Protein AF-M2N168-F1 (afdb_monomer_lite)

pLDDT: mean 73.73, std 17.36, range [26.83, 95.31]

Secondary structure (DSSP, 8-state):
--------SS-HHHHHHHHHHHHHHHS-TTTTTTTTTT--HHHHHHHHHHHHIIIIIS-HHHHTSHHHHHHHHHHHHHHHHHT-HHHHHHHHHHHHHHHHHTTHHHHHHHHHHHTTSS--S---HHHHHHHHHHHHHHHHHHHHT---S-TT--------SEETTEE-HHHHHHHHHHHHHHHHHHHHHHHHHHHHHHHHHHHHHT--

Foldseek 3Di:
DDDDDDDDDPLPPLLVLLVVLLVLLVDDPVPNCVPPPRDDSVVSLVVSLVCCCVPLVVDLVQLLDLSSLSSLLSSLSNCVSVVVLPVSLVSLVVSLVSLVVNVLLVLLVVQLVCVVPPDDDDRPSSNLSNLSSLLSQLQSCLVVVHARPCLPGQDRPPPPCDDPNDGDVSVVSSVVSVVSNVVSVVVVVVVVVVVVVVVVVVVVVPDD

Structure (mmCIF, N/CA/C/O backbone):
data_AF-M2N168-F1
#
_entry.id   AF-M2N168-F1
#
loop_
_atom_site.group_PDB
_atom_site.id
_atom_site.type_symbol
_atom_site.label_atom_id
_atom_site.label_alt_id
_atom_site.label_comp_id
_atom_site.label_asym_id
_atom_site.label_entity_id
_atom_site.label_seq_id
_atom_site.pdbx_PDB_ins_code
_atom_site.Cartn_x
_atom_site.Cartn_y
_atom_site.Cartn_z
_atom_site.occupancy
_atom_site.B_iso_or_equiv
_atom_site.auth_seq_id
_atom_site.auth_comp_id
_atom_site.auth_asym_id
_atom_site.auth_atom_id
_atom_site.pdbx_PDB_model_num
ATOM 1 N N . MET A 1 1 ? -5.193 15.817 -2.783 1.00 26.83 1 MET A N 1
ATOM 2 C CA . MET A 1 1 ? -6.577 16.240 -3.076 1.00 26.83 1 MET A CA 1
ATOM 3 C C . MET A 1 1 ? -7.293 15.010 -3.618 1.00 26.83 1 MET A C 1
ATOM 5 O O . MET A 1 1 ? -6.988 14.603 -4.726 1.00 26.83 1 MET A O 1
ATOM 9 N N . LEU A 1 2 ? -8.074 14.308 -2.791 1.00 35.19 2 LEU A N 1
ATOM 10 C CA . LEU A 1 2 ? -8.749 13.057 -3.174 1.00 35.19 2 LEU A CA 1
ATOM 11 C C . LEU A 1 2 ? -10.237 13.358 -3.377 1.00 35.19 2 LEU A C 1
ATOM 13 O O . LEU A 1 2 ? -10.900 13.803 -2.442 1.00 35.19 2 LEU A O 1
ATOM 17 N N . CYS A 1 3 ? -10.738 13.153 -4.597 1.00 29.47 3 CYS A N 1
ATOM 18 C CA . CYS A 1 3 ? -12.165 13.215 -4.902 1.00 29.47 3 CYS A CA 1
ATOM 19 C C . CYS A 1 3 ? -12.832 11.929 -4.404 1.00 29.47 3 CYS A C 1
ATOM 21 O O . CYS A 1 3 ? -12.637 10.870 -4.987 1.00 29.47 3 CYS A O 1
ATOM 23 N N . PHE A 1 4 ? -13.623 12.018 -3.336 1.00 41.06 4 PHE A N 1
ATOM 24 C CA . PHE A 1 4 ? -14.480 10.918 -2.895 1.00 41.06 4 PHE A CA 1
ATOM 25 C C . PHE A 1 4 ? -15.827 11.004 -3.617 1.00 41.06 4 PHE A C 1
ATOM 27 O O . PHE A 1 4 ? -16.604 11.936 -3.393 1.00 41.06 4 PHE A O 1
ATOM 34 N N . ARG A 1 5 ? -16.117 10.032 -4.490 1.00 37.84 5 ARG A N 1
ATOM 35 C CA . ARG A 1 5 ? -17.426 9.900 -5.138 1.00 37.84 5 ARG A CA 1
ATOM 36 C C . ARG A 1 5 ? -18.388 9.187 -4.184 1.00 37.84 5 ARG A C 1
ATOM 38 O O . ARG A 1 5 ? -18.082 8.148 -3.614 1.00 37.84 5 ARG A O 1
ATOM 45 N N . LYS A 1 6 ? -19.561 9.785 -3.979 1.00 36.88 6 LYS A N 1
ATOM 46 C CA . LYS A 1 6 ? -20.586 9.336 -3.027 1.00 36.88 6 LYS A CA 1
ATOM 47 C C . LYS A 1 6 ? -21.239 8.042 -3.535 1.00 36.88 6 LYS A C 1
ATOM 49 O O . LYS A 1 6 ? -21.976 8.086 -4.517 1.00 36.88 6 LYS A O 1
ATOM 54 N N . HIS A 1 7 ? -21.012 6.912 -2.864 1.00 36.34 7 HIS A N 1
ATOM 55 C CA . HIS A 1 7 ? -21.823 5.704 -3.047 1.00 36.34 7 HIS A CA 1
ATOM 56 C C . HIS A 1 7 ? -22.599 5.367 -1.770 1.00 36.34 7 HIS A C 1
ATOM 58 O O . HIS A 1 7 ? -22.085 5.430 -0.653 1.00 36.34 7 HIS A O 1
ATOM 64 N N . SER A 1 8 ? -23.895 5.117 -1.950 1.00 49.56 8 SER A N 1
ATOM 65 C CA . SER A 1 8 ? -24.882 4.932 -0.890 1.00 49.56 8 SER A CA 1
ATOM 66 C C . SER A 1 8 ? -24.977 3.461 -0.504 1.00 49.56 8 SER A C 1
ATOM 68 O O . SER A 1 8 ? -25.450 2.655 -1.301 1.00 49.56 8 SER A O 1
ATOM 70 N N . ARG A 1 9 ? -24.545 3.145 0.722 1.00 40.78 9 ARG A N 1
ATOM 71 C CA . ARG A 1 9 ? -25.224 2.322 1.746 1.00 40.78 9 ARG A CA 1
ATOM 72 C C . ARG A 1 9 ? -24.256 2.185 2.938 1.00 40.78 9 ARG A C 1
ATOM 74 O O . ARG A 1 9 ? -23.161 1.668 2.787 1.00 40.78 9 ARG A O 1
ATOM 81 N N . SER A 1 10 ? -24.632 2.793 4.069 1.00 45.41 10 SER A N 1
ATOM 82 C CA . SER A 1 10 ? -24.031 2.762 5.429 1.00 45.41 10 SER A CA 1
ATOM 83 C C . SER A 1 10 ? -22.531 3.045 5.679 1.00 45.41 10 SER A C 1
ATOM 85 O O . SER A 1 10 ? -22.193 3.353 6.817 1.00 45.41 10 SER A O 1
ATOM 87 N N . VAL A 1 11 ? -21.641 3.080 4.683 1.00 48.88 11 VAL A N 1
ATOM 88 C CA . VAL A 1 11 ? -20.196 3.371 4.874 1.00 48.88 11 VAL A CA 1
ATOM 89 C C . VAL A 1 11 ? -19.774 4.870 4.933 1.00 48.88 11 VAL A C 1
ATOM 91 O O . VAL A 1 11 ? -18.641 5.145 5.337 1.00 48.88 11 VAL A O 1
ATOM 94 N N . PRO A 1 12 ? -20.601 5.897 4.615 1.00 53.44 12 PRO A N 1
ATOM 95 C CA . PRO A 1 12 ? -20.066 7.243 4.378 1.00 53.44 12 PRO A CA 1
ATOM 96 C C . PRO A 1 12 ? -19.556 7.958 5.639 1.00 53.44 12 PRO A C 1
ATOM 98 O O . PRO A 1 12 ? -18.737 8.863 5.530 1.00 53.44 12 PRO A O 1
ATOM 101 N N . VAL A 1 13 ? -20.012 7.586 6.838 1.00 53.19 13 VAL A N 1
ATOM 102 C CA . VAL A 1 13 ? -19.633 8.300 8.073 1.00 53.19 13 VAL A CA 1
ATOM 103 C C . VAL A 1 13 ? -18.240 7.881 8.556 1.00 53.19 13 VAL A C 1
ATOM 105 O O . VAL A 1 13 ? -17.442 8.726 8.961 1.00 53.19 13 VAL A O 1
ATOM 108 N N . HIS A 1 14 ? -17.910 6.590 8.453 1.00 54.88 14 HIS A N 1
ATOM 109 C CA . HIS A 1 14 ? -16.605 6.072 8.865 1.00 54.88 14 HIS A CA 1
ATOM 110 C C . HIS A 1 14 ? -15.487 6.479 7.897 1.00 54.88 14 HIS A C 1
ATOM 112 O O . HIS A 1 14 ? -14.383 6.787 8.343 1.00 54.88 14 HIS A O 1
ATOM 118 N N . SER A 1 15 ? -15.743 6.542 6.588 1.00 58.12 15 SER A N 1
ATOM 119 C CA . SER A 1 15 ? -14.749 7.034 5.623 1.00 58.12 15 SER A CA 1
ATOM 120 C C . SER A 1 15 ? -14.445 8.523 5.829 1.00 58.12 15 SER A C 1
ATOM 122 O O . SER A 1 15 ? -13.275 8.902 5.908 1.00 58.12 15 SER A O 1
ATOM 124 N N . LEU A 1 16 ? -15.475 9.354 6.039 1.00 57.88 16 LEU A N 1
ATOM 125 C CA . LEU A 1 16 ? -15.320 10.776 6.376 1.00 57.88 16 LEU A CA 1
ATOM 126 C C . LEU A 1 16 ? -14.511 10.983 7.657 1.00 57.88 16 LEU A C 1
ATOM 128 O O . LEU A 1 16 ? -13.646 11.857 7.708 1.00 57.88 16 LEU A O 1
ATOM 132 N N . TRP A 1 17 ? -14.748 10.151 8.669 1.00 59.03 17 TRP A N 1
ATOM 133 C CA . TRP A 1 17 ? -14.007 10.205 9.919 1.00 59.03 17 TRP A CA 1
ATOM 134 C C . TRP A 1 17 ? -12.499 9.997 9.730 1.00 59.03 17 TRP A C 1
ATOM 136 O O . TRP A 1 17 ? -11.698 10.783 10.235 1.00 59.03 17 TRP A O 1
ATOM 146 N N . HIS A 1 18 ? -12.083 8.971 8.985 1.00 55.28 18 HIS A N 1
ATOM 147 C CA . HIS A 1 18 ? -10.653 8.732 8.781 1.00 55.28 18 HIS A CA 1
ATOM 148 C C . HIS A 1 18 ? -10.009 9.788 7.902 1.00 55.28 18 HIS A C 1
ATOM 150 O O . HIS A 1 18 ? -8.865 10.158 8.144 1.00 55.28 18 HIS A O 1
ATOM 156 N N . VAL A 1 19 ? -10.729 10.294 6.901 1.00 62.62 19 VAL A N 1
ATOM 157 C CA . VAL A 1 19 ? -10.242 11.415 6.097 1.00 62.62 19 VAL A CA 1
ATOM 158 C C . VAL A 1 19 ? -10.023 12.633 6.992 1.00 62.62 19 VAL A C 1
ATOM 160 O O . VAL A 1 19 ? -8.973 13.265 6.894 1.00 62.62 19 VAL A O 1
ATOM 163 N N . LEU A 1 20 ? -10.937 12.918 7.925 1.00 60.06 20 LEU A N 1
ATOM 164 C CA . LEU A 1 20 ? -10.785 13.984 8.920 1.00 60.06 20 LEU A CA 1
ATOM 165 C C . LEU A 1 20 ? -9.624 13.722 9.890 1.00 60.06 20 LEU A C 1
ATOM 167 O O . LEU A 1 20 ? -8.851 14.631 10.169 1.00 60.06 20 LEU A O 1
ATOM 171 N N . ALA A 1 21 ? -9.444 12.490 10.365 1.00 60.28 21 ALA A N 1
ATOM 172 C CA . ALA A 1 21 ? -8.342 12.140 11.260 1.00 60.28 21 ALA A CA 1
ATOM 173 C C . ALA A 1 21 ? -6.975 12.236 10.558 1.00 60.28 21 ALA A C 1
ATOM 175 O O . ALA A 1 21 ? -6.028 12.785 11.116 1.00 60.28 21 ALA A O 1
ATOM 176 N N . VAL A 1 22 ? -6.871 11.757 9.315 1.00 61.16 22 VAL A N 1
ATOM 177 C CA . VAL A 1 22 ? -5.647 11.838 8.503 1.00 61.16 22 VAL A CA 1
ATOM 178 C C . VAL A 1 22 ? -5.335 13.287 8.138 1.00 61.16 22 VAL A C 1
ATOM 180 O O . VAL A 1 22 ? -4.190 13.712 8.270 1.00 61.16 22 VAL A O 1
ATOM 183 N N . THR A 1 23 ? -6.337 14.070 7.733 1.00 61.22 23 THR A N 1
ATOM 184 C CA . THR A 1 23 ? -6.136 15.497 7.432 1.00 61.22 23 THR A CA 1
ATOM 185 C C . THR A 1 23 ? -5.772 16.290 8.685 1.00 61.22 23 THR A C 1
ATOM 187 O O . THR A 1 23 ? -4.857 17.104 8.625 1.00 61.22 23 THR A O 1
ATOM 190 N N . ALA A 1 24 ? -6.375 15.999 9.843 1.00 57.53 24 ALA A N 1
ATOM 191 C CA . ALA A 1 24 ? -6.000 16.612 11.117 1.00 57.53 24 ALA A CA 1
ATOM 192 C C . ALA A 1 24 ? -4.547 16.303 11.525 1.00 57.53 24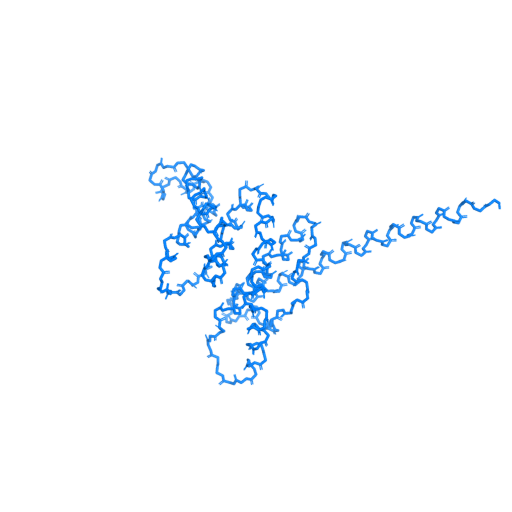 ALA A C 1
ATOM 194 O O . ALA A 1 24 ? -3.870 17.173 12.071 1.00 57.53 24 ALA A O 1
ATOM 195 N N . LEU A 1 25 ? -4.042 15.099 11.226 1.00 57.47 25 LEU A N 1
ATOM 196 C CA . LEU A 1 25 ? -2.648 14.713 11.488 1.00 57.47 25 LEU A CA 1
ATOM 197 C C . LEU A 1 25 ? -1.641 15.350 10.517 1.00 57.47 25 LEU A C 1
ATOM 199 O O . LEU A 1 25 ? -0.463 15.454 10.850 1.00 57.47 25 LEU A O 1
ATOM 203 N N . GLN A 1 26 ? -2.085 15.798 9.340 1.00 64.94 26 GLN A N 1
ATOM 204 C CA . GLN A 1 26 ? -1.245 16.486 8.351 1.00 64.94 26 GLN A CA 1
ATOM 205 C C . GLN A 1 26 ? -1.087 17.993 8.629 1.00 64.94 26 GLN A C 1
ATOM 207 O O . GLN A 1 26 ? -0.243 18.640 8.007 1.00 64.94 26 GLN A O 1
ATOM 212 N N . ILE A 1 27 ? -1.858 18.570 9.561 1.00 56.62 27 ILE A N 1
ATOM 213 C CA . ILE A 1 27 ? -1.777 19.994 9.914 1.00 56.62 27 ILE A CA 1
ATOM 214 C C . ILE A 1 27 ? -0.599 20.224 10.884 1.00 56.62 27 ILE A C 1
ATOM 216 O O . ILE A 1 27 ? -0.554 19.615 11.957 1.00 56.62 27 ILE A O 1
ATOM 220 N N . PRO A 1 28 ? 0.344 21.140 10.577 1.00 55.62 28 PRO A N 1
ATOM 221 C CA . PRO A 1 28 ? 1.413 21.511 11.500 1.00 55.62 28 PRO A CA 1
ATOM 222 C C . PRO A 1 28 ? 0.844 21.975 12.847 1.00 55.62 28 PRO A C 1
ATOM 224 O O . PRO A 1 28 ? -0.055 22.816 12.885 1.00 55.62 28 PRO A O 1
ATOM 227 N N . ARG A 1 29 ? 1.404 21.484 13.965 1.00 53.31 29 ARG A N 1
ATOM 228 C CA . ARG A 1 29 ? 0.894 21.715 15.340 1.00 53.31 29 ARG A CA 1
ATOM 229 C C . ARG A 1 29 ? 0.609 23.185 15.687 1.00 53.31 29 ARG A C 1
ATOM 231 O O . ARG A 1 29 ? -0.239 23.442 16.532 1.00 53.31 29 ARG A O 1
ATOM 238 N N . ARG A 1 30 ? 1.281 24.140 15.032 1.00 53.97 30 ARG A N 1
ATOM 239 C CA . ARG A 1 30 ? 1.063 25.587 15.215 1.00 53.97 30 ARG A CA 1
ATOM 240 C C . ARG A 1 30 ? -0.317 26.077 14.752 1.00 53.97 30 ARG A C 1
ATOM 242 O O . ARG A 1 30 ? -0.800 27.054 15.306 1.00 53.97 30 ARG A O 1
ATOM 249 N N . ASN A 1 31 ? -0.956 25.391 13.802 1.00 53.53 31 ASN A N 1
ATOM 250 C CA . ASN A 1 31 ? -2.222 25.822 13.192 1.00 53.53 31 ASN A CA 1
ATOM 251 C C . ASN A 1 31 ? -3.425 24.956 13.613 1.00 53.53 31 ASN A C 1
ATOM 253 O O . ASN A 1 31 ? -4.569 25.300 13.325 1.00 53.53 31 ASN A O 1
ATOM 257 N N . ALA A 1 32 ? -3.188 23.829 14.293 1.00 49.28 32 ALA A N 1
ATOM 258 C CA . ALA A 1 32 ? -4.220 22.834 14.591 1.00 49.28 32 ALA A CA 1
ATOM 259 C C . ALA A 1 32 ? -5.194 23.250 15.714 1.00 49.28 32 ALA A C 1
ATOM 261 O O . ALA A 1 32 ? -6.313 22.745 15.784 1.00 49.28 32 ALA A O 1
ATOM 262 N N . THR A 1 33 ? -4.800 24.186 16.582 1.00 48.97 33 THR A N 1
ATOM 263 C CA . THR A 1 33 ? -5.589 24.608 17.753 1.00 48.97 33 THR A CA 1
ATOM 264 C C . THR A 1 33 ? -6.829 25.429 17.396 1.00 48.97 33 THR A C 1
ATOM 266 O O . THR A 1 33 ? -7.811 25.379 18.132 1.00 48.97 33 THR A O 1
ATOM 269 N N . HIS A 1 34 ? -6.828 26.136 16.260 1.00 48.06 34 HIS A N 1
ATOM 270 C CA . HIS A 1 34 ? -7.939 27.008 15.855 1.00 48.06 34 HIS A CA 1
ATOM 271 C C . HIS A 1 34 ? -9.059 26.304 15.068 1.00 48.06 34 HIS A C 1
ATOM 273 O O . HIS A 1 34 ? -10.168 26.828 15.026 1.00 48.06 34 HIS A O 1
ATOM 279 N N . MET A 1 35 ? -8.817 25.131 14.463 1.00 47.56 35 MET A N 1
ATOM 280 C CA . MET A 1 35 ? -9.826 24.447 13.628 1.00 47.56 35 MET A CA 1
ATOM 281 C C . MET A 1 35 ? -10.637 23.367 14.360 1.00 47.56 35 MET A C 1
ATOM 283 O O . MET A 1 35 ? -11.685 22.961 13.868 1.00 47.56 35 MET A O 1
ATOM 287 N N . LEU A 1 36 ? -10.187 22.893 15.527 1.00 49.56 36 LEU A N 1
ATOM 288 C CA . LEU A 1 36 ? -10.752 21.710 16.191 1.00 49.56 36 LEU A CA 1
ATOM 289 C C . LEU A 1 36 ? -11.206 22.003 17.626 1.00 49.56 36 LEU A C 1
ATOM 291 O O . LEU A 1 36 ? -10.772 21.337 18.561 1.00 49.56 36 LEU A O 1
ATOM 295 N N . CYS A 1 37 ? -12.067 23.016 17.786 1.00 47.78 37 CYS A N 1
ATOM 296 C CA . CYS A 1 37 ? -12.946 23.258 18.944 1.00 47.78 37 CYS A CA 1
ATOM 297 C C . CYS A 1 37 ? -12.412 22.770 20.317 1.00 47.78 37 CYS A C 1
ATOM 299 O O . CYS A 1 37 ? -13.109 22.075 21.058 1.00 47.78 37 CYS A O 1
ATOM 301 N N . GLY A 1 38 ? -11.156 23.090 20.644 1.00 46.53 38 GLY A N 1
ATOM 302 C CA . GLY A 1 38 ? -10.542 22.821 21.946 1.00 46.53 38 GLY A CA 1
ATOM 303 C C . GLY A 1 38 ? -10.317 21.354 22.358 1.00 46.53 38 GLY A C 1
ATOM 304 O O . GLY A 1 38 ? -10.036 21.135 23.534 1.00 46.53 38 GLY A O 1
ATOM 305 N N . ARG A 1 39 ? -10.410 20.343 21.474 1.00 45.38 39 ARG A N 1
ATOM 306 C CA . ARG A 1 39 ? -10.125 18.933 21.847 1.00 45.38 39 ARG A CA 1
ATOM 307 C C . ARG A 1 39 ? -8.771 18.432 21.337 1.00 45.38 39 ARG A C 1
ATOM 309 O O . ARG A 1 39 ? -8.362 18.686 20.210 1.00 45.38 39 ARG A O 1
ATOM 316 N N . VAL A 1 40 ? -8.075 17.693 22.203 1.00 53.06 40 VAL A N 1
ATOM 317 C CA . VAL A 1 40 ? -6.706 17.194 22.010 1.00 53.06 40 VAL A CA 1
ATOM 318 C C . VAL A 1 40 ? -6.716 16.052 20.977 1.00 53.06 40 VAL A C 1
ATOM 320 O O . VAL A 1 40 ? -7.265 14.983 21.230 1.00 53.06 40 VAL A O 1
ATOM 323 N N . ILE A 1 41 ? -6.114 16.302 19.807 1.00 54.56 41 ILE A N 1
ATOM 324 C CA . ILE A 1 41 ? -6.010 15.435 18.607 1.00 54.56 41 ILE A CA 1
ATOM 325 C C . ILE A 1 41 ? -5.908 13.913 18.890 1.00 54.56 41 ILE A C 1
ATOM 327 O O . ILE A 1 41 ? -6.660 13.163 18.267 1.00 54.56 41 ILE A O 1
ATOM 331 N N . PRO A 1 42 ? -5.056 13.419 19.813 1.00 55.81 42 PRO A N 1
ATOM 332 C CA . PRO A 1 42 ? -4.960 11.987 20.122 1.00 55.81 42 PRO A CA 1
ATOM 333 C C . PRO A 1 42 ? -6.253 11.361 20.671 1.00 55.81 42 PRO A C 1
ATOM 335 O O . PRO A 1 42 ? -6.671 10.324 20.171 1.00 55.81 42 PRO A O 1
ATOM 338 N N . GLN A 1 43 ? -6.958 12.011 21.606 1.00 53.03 43 GLN A N 1
ATOM 339 C CA . GLN A 1 43 ? -8.162 11.430 22.228 1.00 53.03 43 GLN A CA 1
ATOM 340 C C . GLN A 1 43 ? -9.321 11.274 21.240 1.00 53.03 43 GLN A C 1
ATOM 342 O O . GLN A 1 43 ? -10.102 10.328 21.324 1.00 53.03 43 GLN A O 1
ATOM 347 N N . TYR A 1 44 ? -9.440 12.214 20.299 1.00 55.50 44 TYR A N 1
ATOM 348 C CA . TYR A 1 44 ? -10.456 12.148 19.255 1.00 55.50 44 TYR A CA 1
ATOM 349 C C . TYR A 1 44 ? -10.150 10.985 18.315 1.00 55.50 44 TYR A C 1
ATOM 351 O O . TYR A 1 44 ? -11.012 10.153 18.061 1.00 55.50 44 TYR A O 1
ATOM 359 N N . ALA A 1 45 ? -8.892 10.870 17.890 1.00 55.53 45 ALA A N 1
ATOM 360 C CA . ALA A 1 45 ? -8.433 9.805 17.021 1.00 55.53 45 ALA A CA 1
ATOM 361 C C . ALA A 1 45 ? -8.640 8.413 17.667 1.00 55.53 45 ALA A C 1
ATOM 363 O O . ALA A 1 45 ? -9.059 7.482 16.975 1.00 55.53 45 ALA A O 1
ATOM 364 N N . ASP A 1 46 ? -8.378 8.246 18.963 1.00 61.59 46 ASP A N 1
ATOM 365 C CA . ASP A 1 46 ? -8.473 6.953 19.660 1.00 61.59 46 ASP A CA 1
ATOM 366 C C . ASP A 1 46 ? -9.899 6.381 19.704 1.00 61.59 46 ASP A C 1
ATOM 368 O O . ASP A 1 46 ? -10.098 5.207 19.386 1.00 61.59 46 ASP A O 1
ATOM 372 N N . LEU A 1 47 ? -10.906 7.218 19.973 1.00 57.69 47 LEU A N 1
ATOM 373 C CA . LEU A 1 47 ? -12.324 6.818 19.976 1.00 57.69 47 LEU A CA 1
ATOM 374 C C . LEU A 1 47 ? -12.802 6.307 18.608 1.00 57.69 47 LEU A C 1
ATOM 376 O O . LEU A 1 47 ? -13.527 5.313 18.511 1.00 57.69 47 LEU A O 1
ATOM 380 N N . GLY A 1 48 ? -12.380 6.974 17.536 1.00 56.28 48 GLY A N 1
ATOM 381 C CA . GLY A 1 48 ? -12.735 6.568 16.180 1.00 56.28 48 GLY A CA 1
ATOM 382 C C . GLY A 1 48 ? -11.935 5.373 15.658 1.00 56.28 48 GLY A C 1
ATOM 383 O O . GLY A 1 48 ? -12.430 4.620 14.828 1.00 56.28 48 GLY A O 1
ATOM 384 N N . SER A 1 49 ? -10.714 5.165 16.158 1.00 61.38 49 SER A N 1
ATOM 385 C CA . SER A 1 49 ? -9.898 3.999 15.803 1.00 61.38 49 SER A CA 1
ATOM 386 C C . SER A 1 49 ? -10.471 2.716 16.394 1.00 61.38 49 SER A C 1
ATOM 388 O O . SER A 1 49 ? -10.622 1.742 15.664 1.00 61.38 49 SER A O 1
ATOM 390 N N . GLY A 1 50 ? -10.840 2.723 17.681 1.00 60.72 50 GLY A N 1
ATOM 391 C CA . GLY A 1 50 ? -11.377 1.531 18.348 1.00 60.72 50 GLY A CA 1
ATOM 392 C C . GLY A 1 50 ? -12.725 1.084 17.777 1.00 60.72 50 GLY A C 1
ATOM 393 O O . GLY A 1 50 ? -12.965 -0.105 17.594 1.00 60.72 50 GLY A O 1
ATOM 394 N N . THR A 1 51 ? -13.586 2.034 17.402 1.00 58.97 51 THR A N 1
ATOM 395 C CA . THR A 1 51 ? -14.874 1.720 16.760 1.00 58.97 51 THR A CA 1
ATOM 396 C C . THR A 1 51 ? -14.708 1.144 15.356 1.00 58.97 51 THR A C 1
ATOM 398 O O . THR A 1 51 ? -15.459 0.253 14.976 1.00 58.97 51 THR A O 1
ATOM 401 N N . VAL A 1 52 ? -13.717 1.594 14.586 1.00 58.75 52 VAL A N 1
ATOM 402 C CA . VAL A 1 52 ? -13.456 1.073 13.233 1.00 58.75 52 VAL A CA 1
ATOM 403 C C . VAL A 1 52 ? -12.765 -0.280 13.286 1.00 58.75 52 VAL A C 1
ATOM 405 O O . VAL A 1 52 ? -13.131 -1.179 12.532 1.00 58.75 52 VAL A O 1
ATOM 408 N N . GLU A 1 53 ? -11.804 -0.452 14.186 1.00 66.56 53 GLU A N 1
ATOM 409 C CA . GLU A 1 53 ? -11.174 -1.747 14.424 1.00 66.56 53 GLU A CA 1
ATOM 410 C C . GLU A 1 53 ? -12.230 -2.801 14.781 1.00 66.56 53 GLU A C 1
ATOM 412 O O . GLU A 1 53 ? -12.289 -3.877 14.182 1.00 66.56 53 GLU A O 1
ATOM 417 N N . GLN A 1 54 ? -13.158 -2.444 15.667 1.00 62.28 54 GLN A N 1
ATOM 418 C CA . GLN A 1 54 ? -14.223 -3.338 16.092 1.00 62.28 54 GLN A CA 1
ATOM 419 C C . GLN A 1 54 ? -15.349 -3.499 15.057 1.00 62.28 54 GLN A C 1
ATOM 421 O O . GLN A 1 54 ? -15.973 -4.550 15.043 1.00 62.28 54 GLN A O 1
ATOM 426 N N . ALA A 1 55 ? -15.624 -2.529 14.182 1.00 56.12 55 ALA A N 1
ATOM 427 C CA . ALA A 1 55 ? -16.732 -2.619 13.220 1.00 56.12 55 ALA A CA 1
ATOM 428 C C . ALA A 1 55 ? -16.312 -3.132 11.835 1.00 56.12 55 ALA A C 1
ATOM 430 O O . ALA A 1 55 ? -17.036 -3.916 11.228 1.00 56.12 55 ALA A O 1
ATOM 431 N N . VAL A 1 56 ? -15.156 -2.700 11.333 1.00 57.16 56 VAL A N 1
ATOM 432 C CA . VAL A 1 56 ? -14.703 -2.941 9.952 1.00 57.16 56 VAL A CA 1
ATOM 433 C C . VAL A 1 56 ? -13.639 -4.028 9.897 1.00 57.16 56 VAL A C 1
ATOM 435 O O . VAL A 1 56 ? -13.633 -4.832 8.975 1.00 57.16 56 VAL A O 1
ATOM 438 N N . ILE A 1 57 ? -12.736 -4.077 10.878 1.00 60.06 57 ILE A N 1
ATOM 439 C CA . ILE A 1 57 ? -11.640 -5.054 10.865 1.00 60.06 57 ILE A CA 1
ATOM 440 C C . ILE A 1 57 ? -12.092 -6.366 11.503 1.00 60.06 57 ILE A C 1
ATOM 442 O O . ILE A 1 57 ? -11.700 -7.435 11.047 1.00 60.06 57 ILE A O 1
ATOM 446 N N . SER A 1 58 ? -12.940 -6.337 12.530 1.00 59.75 58 SER A N 1
ATOM 447 C CA . SER A 1 58 ? -13.408 -7.574 13.170 1.00 59.75 58 SER A CA 1
ATOM 448 C C . SER A 1 58 ? -14.436 -8.353 12.326 1.00 59.75 58 SER A C 1
ATOM 450 O O . SER A 1 58 ? -14.442 -9.582 12.379 1.00 59.75 58 SER A O 1
ATOM 452 N N . SER A 1 59 ? -15.242 -7.678 11.495 1.00 58.03 59 SER A N 1
ATOM 453 C CA . SER A 1 59 ? -16.253 -8.317 10.644 1.00 58.03 59 SER A CA 1
ATOM 454 C C . SER A 1 59 ? -15.697 -8.581 9.238 1.00 58.03 59 SER A C 1
ATOM 456 O O . SER A 1 59 ? -15.348 -7.659 8.503 1.00 58.03 59 SER A O 1
ATOM 458 N N . ALA A 1 60 ? -15.552 -9.858 8.865 1.00 58.34 60 ALA A N 1
ATOM 459 C CA . ALA A 1 60 ? -15.059 -10.240 7.537 1.00 58.34 60 ALA A CA 1
ATOM 460 C C . ALA A 1 60 ? -15.993 -9.732 6.422 1.00 58.34 60 ALA A C 1
ATOM 462 O O . ALA A 1 60 ? -15.520 -9.154 5.449 1.00 58.34 60 ALA A O 1
ATOM 463 N N . ASP A 1 61 ? -17.305 -9.817 6.645 1.00 57.78 61 ASP A N 1
ATOM 464 C CA . ASP A 1 61 ? -18.339 -9.481 5.662 1.00 57.78 61 ASP A CA 1
ATOM 465 C C . ASP A 1 61 ? -18.321 -8.010 5.205 1.00 57.78 61 ASP A C 1
ATOM 467 O O . ASP A 1 61 ? -18.586 -7.719 4.040 1.00 57.78 61 ASP A O 1
ATOM 471 N N . LEU A 1 62 ? -18.001 -7.049 6.088 1.00 57.78 62 LEU A N 1
ATOM 472 C CA . LEU A 1 62 ? -17.892 -5.640 5.674 1.00 57.78 62 LEU A CA 1
ATOM 473 C C . LEU A 1 62 ? -16.579 -5.358 4.946 1.00 57.78 62 LEU A C 1
ATOM 475 O O . LEU A 1 62 ? -16.565 -4.555 4.008 1.00 57.78 62 LEU A O 1
ATOM 479 N N . ALA A 1 63 ? -15.496 -6.012 5.364 1.00 60.56 63 ALA A N 1
ATOM 480 C CA . ALA A 1 63 ? -14.180 -5.874 4.754 1.00 60.56 63 ALA A CA 1
ATOM 481 C C . ALA A 1 63 ? -14.090 -6.530 3.363 1.00 60.56 63 ALA A C 1
ATOM 483 O O . ALA A 1 63 ? -13.183 -6.198 2.607 1.00 60.56 63 ALA A O 1
ATOM 484 N N . GLU A 1 64 ? -15.039 -7.398 3.005 1.00 67.94 64 GLU A N 1
ATOM 485 C CA . GLU A 1 64 ? -15.179 -7.986 1.665 1.00 67.94 64 GLU A CA 1
ATOM 486 C C . GLU A 1 64 ? -15.880 -7.065 0.653 1.00 67.94 64 GLU A C 1
ATOM 488 O O . GLU A 1 64 ? -16.025 -7.424 -0.507 1.00 67.94 64 GLU A O 1
ATOM 493 N N . SER A 1 65 ? -16.301 -5.857 1.036 1.00 81.31 65 SER A N 1
ATOM 494 C CA . SER A 1 65 ? -16.838 -4.873 0.085 1.00 81.31 65 SER A CA 1
ATOM 495 C C . SER A 1 65 ? -15.769 -3.877 -0.377 1.00 81.31 65 SER A C 1
ATOM 497 O O . SER A 1 65 ? -14.871 -3.521 0.386 1.00 81.31 65 SER A O 1
ATOM 499 N N . VAL A 1 66 ? -15.907 -3.332 -1.592 1.00 82.62 66 VAL A N 1
ATOM 500 C CA . VAL A 1 66 ? -15.017 -2.275 -2.125 1.00 82.62 66 VAL A CA 1
ATOM 501 C C . VAL A 1 66 ? -14.928 -1.078 -1.166 1.00 82.62 66 VAL A C 1
ATOM 503 O O . VAL A 1 66 ? -13.837 -0.624 -0.829 1.00 82.62 66 VAL A O 1
ATOM 506 N N . ALA A 1 67 ? -16.069 -0.617 -0.645 1.00 81.69 67 ALA A N 1
ATOM 507 C CA . ALA A 1 67 ? -16.120 0.478 0.326 1.00 81.69 67 ALA A CA 1
ATOM 508 C C . ALA A 1 67 ? -15.480 0.098 1.677 1.00 81.69 67 ALA A C 1
ATOM 510 O O . ALA A 1 67 ? -14.839 0.927 2.325 1.00 81.69 67 ALA A O 1
ATOM 511 N N . GLY A 1 68 ? -15.619 -1.160 2.102 1.00 82.12 68 GLY A N 1
ATOM 512 C CA . GLY A 1 68 ? -14.929 -1.699 3.270 1.00 82.12 68 GLY A CA 1
ATOM 513 C C . GLY A 1 68 ? -13.414 -1.664 3.101 1.00 82.12 68 GLY A C 1
ATOM 514 O O . GLY A 1 68 ? -12.715 -1.119 3.954 1.00 82.12 68 GLY A O 1
ATOM 515 N N . LEU A 1 69 ? -12.900 -2.139 1.967 1.00 86.12 69 LEU A N 1
ATOM 516 C CA . LEU A 1 69 ? -11.471 -2.097 1.652 1.00 86.12 69 LEU A CA 1
ATOM 517 C C . LEU A 1 69 ? -10.923 -0.663 1.626 1.00 86.12 69 LEU A C 1
ATOM 519 O O . LEU A 1 69 ? -9.862 -0.409 2.198 1.00 86.12 69 LEU A O 1
ATOM 523 N N . GLU A 1 70 ? -11.660 0.303 1.071 1.00 85.50 70 GLU A N 1
ATOM 524 C CA . GLU A 1 70 ? -11.292 1.726 1.152 1.00 85.50 70 GLU A CA 1
ATOM 525 C C . GLU A 1 70 ? -11.164 2.212 2.601 1.00 85.50 70 GLU A C 1
ATOM 527 O O . GLU A 1 70 ? -10.199 2.901 2.953 1.00 85.50 70 GLU A O 1
ATOM 532 N N . THR A 1 71 ? -12.111 1.839 3.468 1.00 83.69 71 THR A N 1
ATOM 533 C CA . THR A 1 71 ? -12.042 2.203 4.890 1.00 83.69 71 THR A CA 1
ATOM 534 C C . THR A 1 71 ? -10.874 1.536 5.608 1.00 83.69 71 THR A C 1
ATOM 536 O O . THR A 1 71 ? -10.204 2.194 6.407 1.00 83.69 71 THR A O 1
ATOM 539 N N . VAL A 1 72 ? -10.556 0.282 5.277 1.00 85.88 72 VAL A N 1
ATOM 540 C CA . VAL A 1 72 ? -9.378 -0.413 5.809 1.00 85.88 72 VAL A CA 1
ATOM 541 C C . VAL A 1 72 ? -8.090 0.290 5.371 1.00 85.88 72 VAL A C 1
ATOM 543 O O . VAL A 1 72 ? -7.207 0.506 6.198 1.00 85.88 72 VAL A O 1
ATOM 546 N N . LEU A 1 73 ? -7.981 0.740 4.117 1.00 87.81 73 LEU A N 1
ATOM 547 C CA . LEU A 1 73 ? -6.817 1.506 3.651 1.00 87.81 73 LEU A CA 1
ATOM 548 C C . LEU A 1 73 ? -6.653 2.839 4.388 1.00 87.81 73 LEU A C 1
ATOM 550 O O . LEU A 1 73 ? -5.534 3.253 4.704 1.00 87.81 73 LEU A O 1
ATOM 554 N N . LEU A 1 74 ? -7.757 3.526 4.679 1.00 84.38 74 LEU A N 1
ATOM 555 C CA . LEU A 1 74 ? -7.732 4.745 5.484 1.00 84.38 74 LEU A CA 1
ATOM 556 C C . LEU A 1 74 ? -7.289 4.465 6.928 1.00 84.38 74 LEU A C 1
ATOM 558 O O . LEU A 1 74 ? -6.488 5.224 7.479 1.00 84.38 74 LEU A O 1
ATOM 562 N N . TYR A 1 75 ? -7.746 3.360 7.516 1.00 83.69 75 TYR A N 1
ATOM 563 C CA . TYR A 1 75 ? -7.304 2.911 8.833 1.00 83.69 75 TYR A CA 1
ATOM 564 C C . TYR A 1 75 ? -5.807 2.574 8.859 1.00 83.69 75 TYR A C 1
ATOM 566 O O . TYR A 1 75 ? -5.087 3.038 9.741 1.00 83.69 75 TYR A O 1
ATOM 574 N N . VAL A 1 76 ? -5.304 1.843 7.860 1.00 87.25 76 VAL A N 1
ATOM 575 C CA . VAL A 1 76 ? -3.872 1.525 7.712 1.00 87.25 76 VAL A CA 1
ATOM 576 C C . VAL A 1 76 ? -3.030 2.805 7.708 1.00 87.25 76 VAL A C 1
ATOM 578 O O . VAL A 1 76 ? -2.046 2.901 8.441 1.00 87.25 76 VAL A O 1
ATOM 581 N N . ARG A 1 77 ? -3.447 3.836 6.959 1.00 83.94 77 ARG A N 1
ATOM 582 C CA . ARG A 1 77 ? -2.762 5.143 6.945 1.00 83.94 77 ARG A CA 1
ATOM 583 C C . ARG A 1 77 ? -2.795 5.843 8.302 1.00 83.94 77 ARG A C 1
ATOM 585 O O . ARG A 1 77 ? -1.800 6.449 8.696 1.00 83.94 77 ARG A O 1
ATOM 592 N N . LEU A 1 78 ? -3.912 5.753 9.021 1.00 81.38 78 LEU A N 1
ATOM 593 C CA . LEU A 1 78 ? -4.032 6.298 10.370 1.00 81.38 78 LEU A CA 1
ATOM 594 C C . LEU A 1 78 ? -3.073 5.596 11.343 1.00 81.38 78 LEU A C 1
ATOM 596 O O . LEU A 1 78 ? -2.382 6.275 12.099 1.00 81.38 78 LEU A O 1
ATOM 600 N N . GLN A 1 79 ? -2.984 4.265 11.302 1.00 82.25 79 GLN A N 1
ATOM 601 C CA . GLN A 1 79 ? -2.061 3.511 12.155 1.00 82.25 79 GLN A CA 1
ATOM 602 C C . GLN A 1 79 ? -0.594 3.784 11.809 1.00 82.25 79 GLN A C 1
ATOM 604 O O . GLN A 1 79 ? 0.231 3.926 12.713 1.00 82.25 79 GLN A O 1
ATOM 609 N N . LEU A 1 80 ? -0.274 3.950 10.520 1.00 83.31 80 LEU A N 1
ATOM 610 C CA . LEU A 1 80 ? 1.051 4.386 10.077 1.00 83.31 80 LEU A CA 1
ATOM 611 C C . LEU A 1 80 ? 1.411 5.754 10.677 1.00 83.31 80 LEU A C 1
ATOM 613 O O . LEU A 1 80 ? 2.492 5.907 11.240 1.00 83.31 80 LEU A O 1
ATOM 617 N N . ALA A 1 81 ? 0.491 6.723 10.629 1.00 79.69 81 ALA A N 1
ATOM 618 C CA . ALA A 1 81 ? 0.703 8.055 11.201 1.00 79.69 81 ALA A CA 1
ATOM 619 C C . ALA A 1 81 ? 0.850 8.048 12.736 1.00 79.69 81 ALA A C 1
ATOM 621 O O . ALA A 1 81 ? 1.478 8.943 13.298 1.00 79.69 81 ALA A O 1
ATOM 622 N N . ARG A 1 82 ? 0.298 7.037 13.417 1.00 78.75 82 ARG A N 1
ATOM 623 C CA . ARG A 1 82 ? 0.458 6.830 14.867 1.00 78.75 82 ARG A CA 1
ATOM 624 C C . ARG A 1 82 ? 1.728 6.079 15.254 1.00 78.75 82 ARG A C 1
ATOM 626 O O . ARG A 1 82 ? 2.057 6.045 16.433 1.00 78.75 82 ARG A O 1
ATOM 633 N N . GLY A 1 83 ? 2.420 5.465 14.296 1.00 80.12 83 GLY A N 1
ATOM 634 C CA . GLY A 1 83 ? 3.556 4.586 14.575 1.00 80.12 83 GLY A CA 1
ATOM 635 C C . GLY A 1 83 ? 3.163 3.184 15.060 1.00 80.12 83 GLY A C 1
ATOM 636 O O . GLY A 1 83 ? 4.029 2.428 15.493 1.00 80.12 83 GLY A O 1
ATOM 637 N N . ASN A 1 84 ? 1.893 2.788 14.940 1.00 85.94 84 ASN A N 1
ATOM 638 C CA . ASN A 1 84 ? 1.418 1.443 15.285 1.00 85.94 84 ASN A CA 1
ATOM 639 C C . ASN A 1 84 ? 1.706 0.457 14.139 1.00 85.94 84 ASN A C 1
ATOM 641 O O . ASN A 1 84 ? 0.805 -0.102 13.514 1.00 85.94 84 ASN A O 1
ATOM 645 N N . LEU A 1 85 ? 2.991 0.276 13.820 1.00 88.56 85 LEU A N 1
ATOM 646 C CA . LEU A 1 85 ? 3.439 -0.370 12.580 1.00 88.56 85 LEU A CA 1
ATOM 647 C C . LEU A 1 85 ? 3.083 -1.860 12.504 1.00 88.56 85 LEU A C 1
ATOM 649 O O . LEU A 1 85 ? 2.764 -2.354 11.426 1.00 88.56 85 LEU A O 1
ATOM 653 N N . ARG A 1 86 ? 3.107 -2.572 13.638 1.00 88.50 86 ARG A N 1
ATOM 654 C CA . ARG A 1 86 ? 2.796 -4.009 13.693 1.00 88.50 86 ARG A CA 1
ATOM 655 C C . ARG A 1 86 ? 1.346 -4.285 13.301 1.00 88.50 86 ARG A C 1
ATOM 657 O O . ARG A 1 86 ? 1.095 -5.095 12.411 1.00 88.50 86 ARG A O 1
ATOM 664 N N . ASP A 1 87 ? 0.408 -3.602 13.944 1.00 83.75 87 ASP A N 1
ATOM 665 C CA . ASP A 1 87 ? -1.022 -3.835 13.725 1.00 83.75 87 ASP A CA 1
ATOM 666 C C . ASP A 1 87 ? -1.465 -3.277 12.373 1.00 83.75 87 ASP A C 1
ATOM 668 O O . ASP A 1 87 ? -2.245 -3.912 11.661 1.00 83.75 87 ASP A O 1
ATOM 672 N N . MET A 1 88 ? -0.880 -2.147 11.964 1.00 89.19 88 MET A N 1
ATOM 673 C CA . MET A 1 88 ? -1.001 -1.615 10.609 1.00 89.19 88 MET A CA 1
ATOM 674 C C . MET A 1 88 ? -0.611 -2.659 9.559 1.00 89.19 88 MET A C 1
ATOM 676 O O . MET A 1 88 ? -1.383 -2.920 8.637 1.00 89.19 88 MET A O 1
ATOM 680 N N . TRP A 1 89 ? 0.553 -3.293 9.722 1.00 92.00 89 TRP A N 1
ATOM 681 C CA . TRP A 1 89 ? 1.059 -4.280 8.775 1.00 92.00 89 TRP A CA 1
ATOM 682 C C . TRP A 1 89 ? 0.177 -5.528 8.695 1.00 92.00 89 TRP A C 1
ATOM 684 O O . TRP A 1 89 ? -0.175 -5.964 7.600 1.00 92.00 89 TRP A O 1
ATOM 694 N N . LEU A 1 90 ? -0.226 -6.087 9.841 1.00 90.75 90 LEU A N 1
ATOM 695 C CA . LEU A 1 90 ? -1.123 -7.248 9.878 1.00 90.75 90 LEU A CA 1
ATOM 696 C C . LEU A 1 90 ? -2.478 -6.933 9.230 1.00 90.75 90 LEU A C 1
ATOM 698 O O . LEU A 1 90 ? -2.996 -7.737 8.454 1.00 90.75 90 LEU A O 1
ATOM 702 N N . THR A 1 91 ? -3.015 -5.739 9.492 1.00 89.56 91 THR A N 1
ATOM 703 C CA . THR A 1 91 ? -4.259 -5.261 8.875 1.00 89.56 91 THR A CA 1
ATOM 704 C C . THR A 1 91 ? -4.112 -5.135 7.361 1.00 89.56 91 THR A C 1
ATOM 706 O O . THR A 1 91 ? -4.980 -5.590 6.620 1.00 89.56 91 THR A O 1
ATOM 709 N N . LEU A 1 92 ? -2.995 -4.578 6.886 1.00 92.12 92 LEU A N 1
ATOM 710 C CA . LEU A 1 92 ? -2.709 -4.449 5.460 1.00 92.12 92 LEU A CA 1
ATOM 711 C C . LEU A 1 92 ? -2.604 -5.818 4.777 1.00 92.12 92 LEU A C 1
ATOM 713 O O . LEU A 1 92 ? -3.162 -6.002 3.700 1.00 92.12 92 LEU A O 1
ATOM 717 N N . ARG A 1 93 ? -1.974 -6.813 5.417 1.00 93.12 93 ARG A N 1
ATOM 718 C CA . ARG A 1 93 ? -1.913 -8.179 4.868 1.00 93.12 93 ARG A CA 1
ATOM 719 C C . ARG A 1 93 ? -3.272 -8.841 4.759 1.00 93.12 93 ARG A C 1
ATOM 721 O O . ARG A 1 93 ? -3.551 -9.486 3.753 1.00 93.12 93 ARG A O 1
ATOM 728 N N . ARG A 1 94 ? -4.127 -8.642 5.758 1.00 89.88 94 ARG A N 1
ATOM 729 C CA . ARG A 1 94 ? -5.513 -9.098 5.683 1.00 89.88 94 ARG A CA 1
ATOM 730 C C . ARG A 1 94 ? -6.273 -8.396 4.556 1.00 89.88 94 ARG A C 1
ATOM 732 O O . ARG A 1 94 ? -6.997 -9.061 3.827 1.00 89.88 94 ARG A O 1
ATOM 739 N N . ALA A 1 95 ? -6.082 -7.089 4.386 1.00 90.12 95 ALA A N 1
ATOM 740 C CA . ALA A 1 95 ? -6.720 -6.324 3.317 1.00 90.12 95 ALA A CA 1
ATOM 741 C C . ALA A 1 95 ? -6.322 -6.828 1.921 1.00 90.12 95 ALA A C 1
ATOM 743 O O . ALA A 1 95 ? -7.189 -6.969 1.066 1.00 90.12 95 ALA A O 1
ATOM 744 N N . VAL A 1 96 ? -5.038 -7.147 1.707 1.00 93.31 96 VAL A N 1
ATOM 745 C CA . VAL A 1 96 ? -4.556 -7.750 0.450 1.00 93.31 96 VAL A CA 1
ATOM 746 C C . VAL A 1 96 ? -5.271 -9.074 0.180 1.00 93.31 96 VAL A C 1
ATOM 748 O O . VAL A 1 96 ? -5.838 -9.239 -0.893 1.00 93.31 96 VAL A O 1
ATOM 751 N N . ALA A 1 97 ? -5.322 -9.977 1.163 1.00 91.56 97 ALA A N 1
ATOM 752 C CA . ALA A 1 97 ? -5.977 -11.275 0.997 1.00 91.56 97 ALA A CA 1
ATOM 753 C C . ALA A 1 97 ? -7.480 -11.145 0.686 1.00 91.56 97 ALA A C 1
ATOM 755 O O . ALA A 1 97 ? -7.991 -11.833 -0.192 1.00 91.56 97 ALA A O 1
ATOM 756 N N . LEU A 1 98 ? -8.192 -10.242 1.369 1.00 89.50 98 LEU A N 1
ATOM 757 C CA . LEU A 1 98 ? -9.616 -9.999 1.109 1.00 89.50 98 LEU A CA 1
ATOM 758 C C . LEU A 1 98 ? -9.852 -9.387 -0.277 1.00 89.50 98 LEU A C 1
ATOM 760 O O . LEU A 1 98 ? -10.771 -9.794 -0.979 1.00 89.50 98 LEU A O 1
ATOM 764 N N . ALA A 1 99 ? -9.000 -8.453 -0.699 1.00 90.50 99 ALA A N 1
ATOM 765 C CA . ALA A 1 99 ? -9.052 -7.872 -2.036 1.00 90.50 99 ALA A CA 1
ATOM 766 C C . ALA A 1 99 ? -8.811 -8.919 -3.141 1.00 90.50 99 ALA A C 1
ATOM 768 O O . ALA A 1 99 ? -9.489 -8.901 -4.170 1.00 90.50 99 ALA A O 1
ATOM 769 N N . GLU A 1 100 ? -7.878 -9.849 -2.921 1.00 91.31 100 GLU A N 1
ATOM 770 C CA . GLU A 1 100 ? -7.630 -10.978 -3.823 1.00 91.31 100 GLU A CA 1
ATOM 771 C C . GLU A 1 100 ? -8.830 -11.929 -3.890 1.00 91.31 100 GLU A C 1
ATOM 773 O O . GLU A 1 100 ? -9.252 -12.289 -4.989 1.00 91.31 100 GLU A O 1
ATOM 778 N N . LEU A 1 101 ? -9.423 -12.279 -2.742 1.00 89.38 101 LEU A 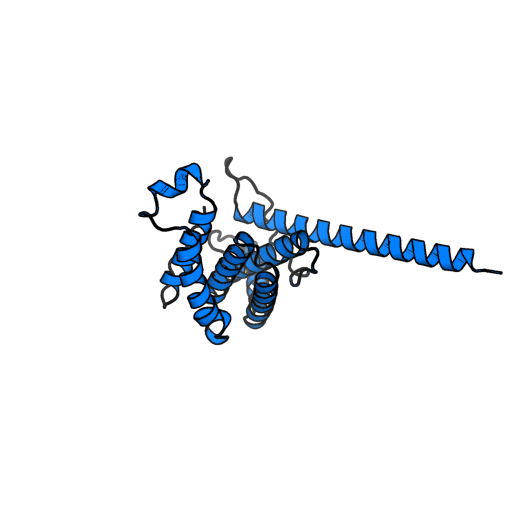N 1
ATOM 779 C CA . LEU A 1 101 ? -10.618 -13.129 -2.667 1.00 89.38 101 LEU A CA 1
ATOM 780 C C . LEU A 1 101 ? -11.841 -12.491 -3.333 1.00 89.38 101 LEU A C 1
ATOM 782 O O . LEU A 1 101 ? -12.618 -13.190 -3.978 1.00 89.38 101 LEU A O 1
ATOM 786 N N . TYR A 1 102 ? -11.981 -11.168 -3.236 1.00 87.19 102 TYR A N 1
ATOM 787 C CA . TYR A 1 102 ? -13.027 -10.425 -3.936 1.00 87.19 102 TYR A CA 1
ATOM 788 C C . TYR A 1 102 ? -12.827 -10.402 -5.464 1.00 87.19 102 TYR A C 1
ATOM 790 O O . TYR A 1 102 ? -13.750 -10.091 -6.211 1.00 87.19 102 TYR A O 1
ATOM 798 N N . GLY A 1 103 ? -11.630 -10.738 -5.958 1.00 87.62 103 GLY A N 1
ATOM 799 C CA . GLY A 1 103 ? -11.319 -10.744 -7.389 1.00 87.62 103 GLY A CA 1
ATOM 800 C C . GLY A 1 103 ? -10.879 -9.387 -7.945 1.00 87.62 103 GLY A C 1
ATOM 801 O O . GLY A 1 103 ? -10.798 -9.226 -9.166 1.00 87.62 103 GLY A O 1
ATOM 802 N N . LEU A 1 104 ? -10.519 -8.432 -7.078 1.00 89.38 104 LEU A N 1
ATOM 803 C CA . LEU A 1 104 ? -10.018 -7.118 -7.491 1.00 89.38 104 LEU A CA 1
ATOM 804 C C . LEU A 1 104 ? -8.800 -7.155 -8.440 1.00 89.38 104 LEU A C 1
ATOM 806 O O . LEU A 1 104 ? -8.775 -6.351 -9.377 1.00 89.38 104 LEU A O 1
ATOM 810 N N . PRO A 1 105 ? -7.825 -8.083 -8.300 1.00 89.38 105 PRO A N 1
ATOM 811 C CA . PRO A 1 105 ? -6.723 -8.181 -9.257 1.00 89.38 105 PRO A CA 1
ATOM 812 C C . PRO A 1 105 ? -7.204 -8.424 -10.694 1.00 89.38 105 PRO A C 1
ATOM 814 O O . PRO A 1 105 ? -6.674 -7.841 -11.641 1.00 89.38 105 PRO A O 1
ATOM 817 N N . ASN A 1 106 ? -8.237 -9.254 -10.865 1.00 86.06 106 ASN A N 1
ATOM 818 C CA . ASN A 1 106 ? -8.796 -9.561 -12.180 1.00 86.06 106 ASN A CA 1
ATOM 819 C C . ASN A 1 106 ? -9.546 -8.354 -12.750 1.00 86.0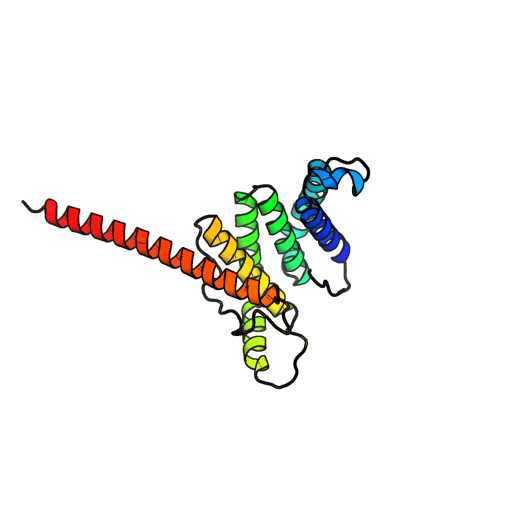6 106 ASN A C 1
ATOM 821 O O . ASN A 1 106 ? -9.348 -8.017 -13.918 1.00 86.06 106 ASN A O 1
ATOM 825 N N . ALA A 1 107 ? -10.343 -7.664 -11.928 1.00 82.19 107 ALA A N 1
ATOM 826 C CA . ALA A 1 107 ? -11.039 -6.440 -12.325 1.00 82.19 107 ALA A CA 1
ATOM 827 C C . ALA A 1 107 ? -10.060 -5.363 -12.833 1.00 82.19 107 ALA A C 1
ATOM 829 O O . ALA A 1 107 ? -10.271 -4.758 -13.889 1.00 82.19 107 ALA A O 1
ATOM 830 N N . ALA A 1 108 ? -8.935 -5.184 -12.137 1.00 80.62 108 ALA A N 1
ATOM 831 C CA . ALA A 1 108 ? -7.893 -4.243 -12.534 1.00 80.62 108 ALA A CA 1
ATOM 832 C C . ALA A 1 108 ? -7.198 -4.642 -13.849 1.00 80.62 108 ALA A C 1
ATOM 834 O O . ALA A 1 108 ? -7.030 -3.808 -14.745 1.00 80.62 108 ALA A O 1
ATOM 835 N N . ASN A 1 109 ? -6.873 -5.925 -14.025 1.00 80.06 109 ASN A N 1
ATOM 836 C CA . ASN A 1 109 ? -6.284 -6.435 -15.267 1.00 80.06 109 ASN A CA 1
ATOM 837 C C . ASN A 1 109 ? -7.228 -6.259 -16.470 1.00 80.06 109 ASN A C 1
ATOM 839 O O . ASN A 1 109 ? -6.794 -5.847 -17.548 1.00 80.06 109 ASN A O 1
ATOM 843 N N . HIS A 1 110 ? -8.528 -6.510 -16.289 1.00 73.75 110 HIS A N 1
ATOM 844 C CA . HIS A 1 110 ? -9.529 -6.290 -17.333 1.00 73.75 110 HIS A CA 1
ATOM 845 C C . HIS A 1 110 ? -9.666 -4.810 -17.705 1.00 73.75 110 HIS A C 1
ATOM 847 O O . HIS A 1 110 ? -9.712 -4.500 -18.896 1.00 73.75 110 HIS A O 1
ATOM 853 N N . SER A 1 111 ? -9.641 -3.895 -16.729 1.00 66.81 111 SER A N 1
ATOM 854 C CA . SER A 1 111 ? -9.671 -2.452 -17.016 1.00 66.81 111 SER A CA 1
ATOM 855 C C . SER A 1 111 ? -8.434 -1.971 -17.785 1.00 66.81 111 SER A C 1
ATOM 857 O O . SER A 1 111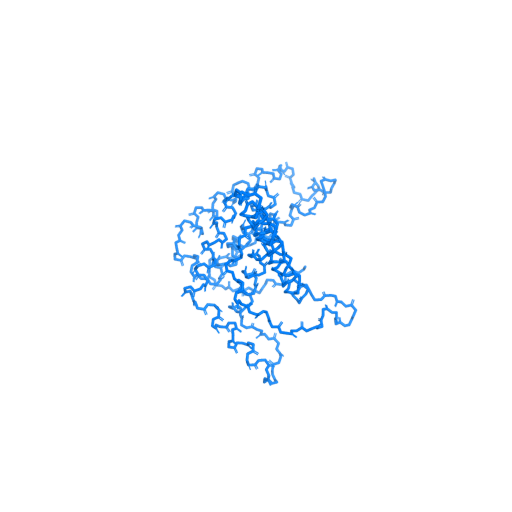 ? -8.558 -1.177 -18.715 1.00 66.81 111 SER A O 1
ATOM 859 N N . THR A 1 112 ? -7.251 -2.510 -17.470 1.00 62.28 112 THR A N 1
ATOM 860 C CA . THR A 1 112 ? -5.991 -2.134 -18.133 1.00 62.28 112 THR A CA 1
ATOM 861 C C . THR A 1 112 ? -5.981 -2.576 -19.598 1.00 62.28 112 THR A C 1
ATOM 863 O O . THR A 1 112 ? -5.478 -1.862 -20.462 1.00 62.28 112 THR A O 1
ATOM 866 N N . ASN A 1 113 ? -6.589 -3.726 -19.901 1.00 58.84 113 ASN A N 1
ATOM 867 C CA . ASN A 1 113 ? -6.730 -4.214 -21.274 1.00 58.84 113 ASN A CA 1
ATOM 868 C C . ASN A 1 113 ? -7.816 -3.465 -22.069 1.00 58.84 113 ASN A C 1
ATOM 870 O O . ASN A 1 113 ? -7.700 -3.348 -23.287 1.00 58.84 113 ASN A O 1
ATOM 874 N N . GLN A 1 114 ? -8.853 -2.945 -21.404 1.00 52.47 114 GLN A N 1
ATOM 875 C CA . GLN A 1 114 ? -9.934 -2.177 -22.039 1.00 52.47 114 GLN A CA 1
ATOM 876 C C . GLN A 1 114 ? -9.585 -0.701 -22.280 1.00 52.47 114 GLN A C 1
ATOM 878 O O . GLN A 1 114 ? -10.179 -0.088 -23.161 1.00 52.47 114 GLN A O 1
ATOM 883 N N . LEU A 1 115 ? -8.587 -0.142 -21.587 1.00 50.44 115 LEU A N 1
ATOM 884 C CA . LEU A 1 115 ? -8.069 1.224 -21.792 1.00 50.44 115 LEU A CA 1
ATOM 885 C C . LEU A 1 115 ? -7.466 1.477 -23.193 1.00 50.44 115 LEU A C 1
ATOM 887 O O . LEU A 1 115 ? -7.199 2.620 -23.549 1.00 50.44 115 LEU A O 1
ATOM 891 N N . TYR A 1 116 ? -7.306 0.434 -24.017 1.00 49.28 116 TYR A N 1
ATOM 892 C CA . TYR A 1 116 ? -7.018 0.555 -25.455 1.00 49.28 116 TYR A CA 1
ATOM 893 C C . TYR A 1 116 ? -8.265 0.848 -26.313 1.00 49.28 116 TYR A C 1
ATOM 895 O O . TYR A 1 116 ? -8.140 1.066 -27.518 1.00 49.28 116 TYR A O 1
ATOM 903 N N . SER A 1 117 ? -9.462 0.855 -25.718 1.00 41.56 117 SER A N 1
ATOM 904 C CA . SER A 1 117 ? -10.710 1.268 -26.362 1.00 41.56 117 SER A CA 1
ATOM 905 C C . SER A 1 117 ? -11.087 2.684 -25.917 1.00 41.56 117 SER A C 1
ATOM 907 O O . SER A 1 117 ? -11.076 3.021 -24.737 1.00 41.56 117 SER A O 1
ATOM 909 N N . LEU A 1 118 ? -11.327 3.532 -26.912 1.00 42.50 118 LEU A N 1
ATOM 910 C CA . LEU A 1 118 ? -11.481 4.983 -26.849 1.00 42.50 118 LEU A CA 1
ATOM 911 C C . LEU A 1 118 ? -12.750 5.442 -26.104 1.00 42.50 118 LEU A C 1
ATOM 913 O O . LEU A 1 118 ? -13.611 6.035 -26.732 1.00 42.50 118 LEU A O 1
ATOM 917 N N . GLU A 1 119 ? -12.874 5.233 -24.793 1.00 41.44 119 GLU A N 1
ATOM 918 C CA . GLU A 1 119 ? -13.827 5.981 -23.948 1.00 41.44 119 GLU A CA 1
ATOM 919 C C . GLU A 1 119 ? -13.204 6.256 -22.569 1.00 41.44 119 GLU A C 1
ATOM 921 O O . GLU A 1 119 ? -13.371 5.526 -21.593 1.00 41.44 119 GLU A O 1
ATOM 926 N N . ALA A 1 120 ? -12.412 7.327 -22.515 1.00 50.66 120 ALA A N 1
ATOM 927 C CA . ALA A 1 120 ? -11.837 7.864 -21.293 1.00 50.66 120 ALA A CA 1
ATOM 928 C C . ALA A 1 120 ? -12.916 8.596 -20.482 1.00 50.66 120 ALA A C 1
ATOM 930 O O . ALA A 1 120 ? -13.443 9.590 -20.971 1.00 50.66 120 ALA A O 1
ATOM 931 N N . ASP A 1 121 ? -13.216 8.118 -19.266 1.00 49.34 121 ASP A N 1
ATOM 932 C CA . ASP A 1 121 ? -13.145 8.981 -18.065 1.00 49.34 121 ASP A CA 1
ATOM 933 C C . ASP A 1 121 ? -13.405 8.286 -16.712 1.00 49.34 121 ASP A C 1
ATOM 935 O O . ASP A 1 121 ? -13.388 8.936 -15.666 1.00 49.34 121 ASP A O 1
ATOM 939 N N . SER A 1 122 ? -13.623 6.968 -16.656 1.00 56.97 122 SER A N 1
ATOM 940 C CA . SER A 1 122 ? -13.736 6.299 -15.352 1.00 56.97 122 SER A CA 1
ATOM 941 C C . SER A 1 122 ? -13.201 4.876 -15.364 1.00 56.97 122 SER A C 1
ATOM 943 O O . SER A 1 122 ? -13.865 3.969 -15.865 1.00 56.97 122 SER A O 1
ATOM 945 N N . GLN A 1 123 ? -12.029 4.666 -14.754 1.00 65.25 123 GLN A N 1
ATOM 946 C CA . GLN A 1 123 ? -11.647 3.327 -14.308 1.00 65.25 123 GLN A CA 1
ATOM 947 C C . GLN A 1 123 ? -12.703 2.809 -13.314 1.00 65.25 123 GLN A C 1
ATOM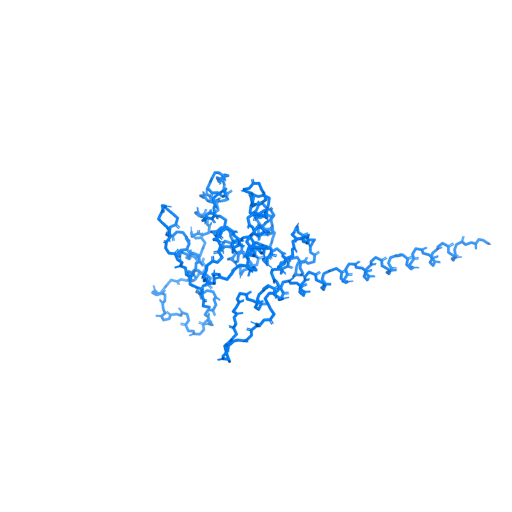 949 O O . GLN A 1 123 ? -13.255 3.595 -12.535 1.00 65.25 123 GLN A O 1
ATOM 954 N N . PRO A 1 124 ? -13.008 1.500 -13.324 1.00 79.12 124 PRO A N 1
ATOM 955 C CA . PRO A 1 124 ? -13.932 0.931 -12.355 1.00 79.12 124 PRO A CA 1
ATOM 956 C C . PRO A 1 124 ? -13.359 1.104 -10.944 1.00 79.12 124 PRO A C 1
ATOM 958 O O . PRO A 1 124 ? -12.164 0.902 -10.730 1.00 79.12 124 PRO A O 1
ATOM 961 N N . ALA A 1 125 ? -14.212 1.450 -9.974 1.00 81.38 125 ALA A N 1
ATOM 962 C CA . ALA A 1 125 ? -13.801 1.704 -8.587 1.00 81.38 125 ALA A CA 1
ATOM 963 C C . ALA A 1 125 ? -12.987 0.540 -7.989 1.00 81.38 125 ALA A C 1
ATOM 965 O O . ALA A 1 125 ? -12.037 0.751 -7.244 1.00 81.38 125 ALA A O 1
ATOM 966 N N . GLU A 1 126 ? -13.307 -0.692 -8.381 1.00 85.62 126 GLU A N 1
ATOM 967 C CA . GLU A 1 126 ? -12.571 -1.906 -8.019 1.00 85.62 126 GLU A CA 1
ATOM 968 C C . GLU A 1 126 ? -11.090 -1.864 -8.422 1.00 85.62 126 GLU A C 1
ATOM 970 O O . GLU A 1 126 ? -10.220 -2.207 -7.619 1.00 85.62 126 GLU A O 1
ATOM 975 N N . ALA A 1 127 ? -10.791 -1.396 -9.638 1.00 85.62 127 ALA A N 1
ATOM 976 C CA . ALA A 1 127 ? -9.420 -1.254 -10.116 1.00 85.62 127 ALA A CA 1
ATOM 977 C C . ALA A 1 127 ? -8.672 -0.171 -9.331 1.00 85.62 127 ALA A C 1
ATOM 979 O O . ALA A 1 127 ? -7.527 -0.375 -8.937 1.00 85.62 127 ALA A O 1
ATOM 980 N N . GLU A 1 128 ? -9.332 0.952 -9.034 1.00 86.06 128 GLU A N 1
ATOM 981 C CA . GLU A 1 128 ? -8.723 2.033 -8.251 1.00 86.06 128 GLU A CA 1
ATOM 982 C C . GLU A 1 128 ? -8.407 1.601 -6.816 1.00 86.06 128 GLU A C 1
ATOM 984 O O . GLU A 1 128 ? -7.341 1.921 -6.281 1.00 86.06 128 GLU A O 1
ATOM 989 N N . VAL A 1 129 ? -9.310 0.841 -6.190 1.00 89.25 129 VAL A N 1
ATOM 990 C CA . VAL A 1 129 ? -9.088 0.289 -4.851 1.00 89.25 129 VAL A CA 1
ATOM 991 C C . VAL A 1 129 ? -7.946 -0.718 -4.872 1.00 89.25 129 VAL A C 1
ATOM 993 O O . VAL A 1 129 ? -7.071 -0.646 -4.009 1.00 89.25 129 VAL A O 1
ATOM 996 N N . TRP A 1 130 ? -7.885 -1.601 -5.871 1.00 92.38 130 TRP A N 1
ATOM 997 C CA . TRP A 1 130 ? -6.771 -2.540 -6.014 1.00 92.38 130 TRP A CA 1
ATOM 998 C C . TRP A 1 130 ? -5.422 -1.841 -6.193 1.00 92.38 130 TRP A C 1
ATOM 1000 O O . TRP A 1 130 ? -4.445 -2.184 -5.523 1.00 92.38 130 TRP A O 1
ATOM 1010 N N . GLU A 1 131 ? -5.369 -0.821 -7.049 1.00 90.69 131 GLU A N 1
ATOM 1011 C CA . GLU A 1 131 ? -4.180 0.009 -7.228 1.00 90.69 131 GLU A CA 1
ATOM 1012 C C . GLU A 1 131 ? -3.766 0.666 -5.907 1.00 90.69 131 GLU A C 1
ATOM 1014 O O . GLU A 1 131 ? -2.588 0.653 -5.546 1.00 90.69 131 GLU A O 1
ATOM 1019 N N . ALA A 1 132 ? -4.722 1.194 -5.140 1.00 91.00 132 ALA A N 1
ATOM 1020 C CA . ALA A 1 132 ? -4.448 1.793 -3.840 1.00 91.00 132 ALA A CA 1
ATOM 1021 C C . ALA A 1 132 ? -3.943 0.768 -2.804 1.00 91.00 132 ALA A C 1
ATOM 1023 O O . ALA A 1 132 ? -3.057 1.109 -2.009 1.00 91.00 132 ALA A O 1
ATOM 1024 N N . VAL A 1 133 ? -4.457 -0.470 -2.822 1.00 93.56 133 VAL A N 1
ATOM 1025 C CA . VAL A 1 133 ? -3.960 -1.595 -2.006 1.00 93.56 133 VAL A CA 1
ATOM 1026 C C . VAL A 1 133 ? -2.509 -1.901 -2.364 1.00 93.56 133 VAL A C 1
ATOM 1028 O O . VAL A 1 133 ? -1.646 -1.843 -1.486 1.00 93.56 133 VAL A O 1
ATOM 1031 N N . CYS A 1 134 ? -2.219 -2.137 -3.647 1.00 94.62 134 CYS A N 1
ATOM 1032 C CA . CYS A 1 134 ? -0.869 -2.433 -4.131 1.00 94.62 134 CYS A CA 1
ATOM 1033 C C . CYS A 1 134 ? 0.111 -1.304 -3.806 1.00 94.62 134 CYS A C 1
ATOM 1035 O O . CYS A 1 134 ? 1.234 -1.548 -3.358 1.00 94.62 134 CYS A O 1
ATOM 1037 N N . ALA A 1 135 ? -0.329 -0.054 -3.983 1.00 93.50 135 ALA A N 1
ATOM 1038 C CA . ALA A 1 135 ? 0.500 1.111 -3.725 1.00 93.50 135 ALA A CA 1
ATOM 1039 C C . ALA A 1 135 ? 0.903 1.184 -2.253 1.00 93.50 135 ALA A C 1
ATOM 1041 O O . ALA A 1 135 ? 2.075 1.364 -1.922 1.00 93.50 135 ALA A O 1
ATOM 1042 N N . THR A 1 136 ? -0.075 0.988 -1.370 1.00 93.25 136 THR A N 1
ATOM 1043 C CA . THR A 1 136 ? 0.127 1.020 0.079 1.00 93.25 136 THR A CA 1
ATOM 1044 C C . THR A 1 136 ? 1.009 -0.144 0.544 1.00 93.25 136 THR A C 1
ATOM 1046 O O . THR A 1 136 ? 1.963 0.094 1.281 1.00 93.25 136 THR A O 1
ATOM 1049 N N . ASP A 1 137 ? 0.763 -1.369 0.066 1.00 95.31 137 ASP A N 1
ATOM 1050 C CA . ASP A 1 137 ? 1.562 -2.563 0.385 1.00 95.31 137 ASP A CA 1
ATOM 1051 C C . ASP A 1 137 ? 3.042 -2.382 0.035 1.00 95.31 137 ASP A C 1
ATOM 1053 O O . ASP A 1 137 ? 3.904 -2.574 0.891 1.00 95.31 137 ASP A O 1
ATOM 1057 N N . ARG A 1 138 ? 3.358 -1.927 -1.179 1.00 94.69 138 ARG A N 1
ATOM 1058 C CA . ARG A 1 138 ? 4.750 -1.735 -1.626 1.00 94.69 138 ARG A CA 1
ATOM 1059 C C . ARG A 1 138 ? 5.457 -0.594 -0.905 1.00 94.69 138 ARG A C 1
ATOM 1061 O O . ARG A 1 138 ? 6.620 -0.742 -0.531 1.00 94.69 138 ARG A O 1
ATOM 1068 N N . ASN A 1 139 ? 4.761 0.519 -0.667 1.00 92.69 139 ASN A N 1
ATOM 1069 C CA . ASN A 1 139 ? 5.320 1.642 0.086 1.00 92.69 139 ASN A CA 1
ATOM 1070 C C . ASN A 1 139 ? 5.671 1.198 1.516 1.00 92.69 139 ASN A C 1
ATOM 1072 O O . ASN A 1 139 ? 6.788 1.422 1.979 1.00 92.69 139 ASN A O 1
ATOM 1076 N N . CYS A 1 140 ? 4.749 0.507 2.194 1.00 92.38 140 CYS A N 1
ATOM 1077 C CA . CYS A 1 140 ? 4.979 -0.024 3.537 1.00 92.38 140 CYS A CA 1
ATOM 1078 C C . CYS A 1 140 ? 6.061 -1.112 3.560 1.00 92.38 140 CYS A C 1
ATOM 1080 O O . CYS A 1 140 ? 6.877 -1.130 4.475 1.00 92.38 140 CYS A O 1
ATOM 1082 N N . SER A 1 141 ? 6.109 -1.977 2.548 1.00 92.50 141 SER A N 1
ATOM 1083 C CA . SER A 1 141 ? 7.124 -3.028 2.403 1.00 92.50 141 SER A CA 1
ATOM 1084 C C . SER A 1 141 ? 8.537 -2.454 2.362 1.00 92.50 141 SER A C 1
ATOM 1086 O O . SER A 1 141 ? 9.401 -2.886 3.122 1.00 92.50 141 SER A O 1
ATOM 1088 N N . MET A 1 142 ? 8.749 -1.412 1.552 1.00 92.94 142 MET A N 1
ATOM 1089 C CA . MET A 1 142 ? 10.020 -0.689 1.509 1.00 92.94 142 MET A CA 1
ATOM 1090 C C . MET A 1 142 ? 10.324 -0.006 2.852 1.00 92.94 142 MET A C 1
ATOM 1092 O O . MET A 1 142 ? 11.431 -0.135 3.363 1.00 92.94 142 MET A O 1
ATOM 1096 N N . MET A 1 143 ? 9.352 0.695 3.449 1.00 90.69 143 MET A N 1
ATOM 1097 C CA . MET A 1 143 ? 9.556 1.419 4.715 1.00 90.69 143 MET A CA 1
ATOM 1098 C C . MET A 1 143 ? 9.893 0.503 5.898 1.00 90.69 143 MET A C 1
ATOM 1100 O O . MET A 1 143 ? 10.656 0.896 6.776 1.00 90.69 143 MET A O 1
ATOM 1104 N N . LEU A 1 144 ? 9.295 -0.687 5.951 1.00 91.19 144 LEU A N 1
ATOM 1105 C CA . LEU A 1 144 ? 9.437 -1.631 7.062 1.00 91.19 144 LEU A CA 1
ATOM 1106 C C . LEU A 1 144 ? 10.471 -2.731 6.792 1.00 91.19 144 LEU A C 1
ATOM 1108 O O . LEU A 1 144 ? 10.702 -3.567 7.662 1.00 91.19 144 LEU A O 1
ATOM 1112 N N . ASN A 1 145 ? 11.061 -2.752 5.595 1.00 90.69 145 ASN A N 1
ATOM 1113 C CA . ASN A 1 145 ? 11.877 -3.852 5.084 1.00 90.69 145 ASN A CA 1
ATOM 1114 C C . ASN A 1 145 ? 11.179 -5.226 5.193 1.00 90.69 145 ASN A C 1
ATOM 1116 O O . ASN A 1 145 ? 11.754 -6.237 5.605 1.00 90.69 145 ASN A O 1
ATOM 1120 N N . LEU A 1 146 ? 9.897 -5.265 4.829 1.00 91.06 146 LEU A N 1
ATOM 1121 C CA . LEU A 1 146 ? 9.074 -6.474 4.805 1.00 91.06 146 LEU A CA 1
ATOM 1122 C C . LEU A 1 146 ? 8.703 -6.814 3.356 1.00 91.06 146 LEU A C 1
ATOM 1124 O O . LEU A 1 146 ? 8.623 -5.913 2.530 1.00 91.06 146 LEU A O 1
ATOM 1128 N N . PRO A 1 147 ? 8.490 -8.096 3.002 1.00 91.06 147 PRO A N 1
ATOM 1129 C CA . PRO A 1 147 ? 8.159 -8.468 1.625 1.00 91.06 147 PRO A CA 1
ATOM 1130 C C . PRO A 1 147 ? 6.857 -7.810 1.171 1.00 91.06 147 PRO A C 1
ATOM 1132 O O . PRO A 1 147 ? 5.941 -7.711 1.973 1.00 91.06 147 PRO A O 1
ATOM 1135 N N . ALA A 1 148 ? 6.736 -7.427 -0.097 1.00 92.50 148 ALA A N 1
ATOM 1136 C CA . ALA A 1 148 ? 5.453 -7.005 -0.660 1.00 92.50 148 ALA A CA 1
ATOM 1137 C C . ALA A 1 148 ? 4.596 -8.229 -1.000 1.00 92.50 148 ALA A C 1
ATOM 1139 O O . ALA A 1 148 ? 5.090 -9.181 -1.605 1.00 92.50 148 ALA A O 1
ATOM 1140 N N . GLY A 1 149 ? 3.323 -8.221 -0.600 1.00 91.19 149 GLY A N 1
ATOM 1141 C CA . GLY A 1 149 ? 2.355 -9.248 -1.004 1.00 91.19 149 GLY A CA 1
ATOM 1142 C C . GLY A 1 149 ? 1.885 -9.071 -2.449 1.00 91.19 149 GLY A C 1
ATOM 1143 O O . GLY A 1 149 ? 1.558 -10.037 -3.120 1.00 91.19 149 GLY A O 1
ATOM 1144 N N . THR A 1 150 ? 1.934 -7.839 -2.948 1.00 94.12 150 THR A N 1
ATOM 1145 C CA . THR A 1 150 ? 1.388 -7.434 -4.251 1.00 94.12 150 THR A CA 1
ATOM 1146 C C . THR A 1 150 ? 2.458 -7.263 -5.332 1.00 94.12 150 THR A C 1
ATOM 1148 O O . THR A 1 150 ? 2.239 -6.571 -6.327 1.00 94.12 150 THR A O 1
ATOM 1151 N N . ALA A 1 151 ? 3.644 -7.857 -5.157 1.00 89.31 151 ALA A N 1
ATOM 1152 C CA . ALA A 1 151 ? 4.782 -7.682 -6.068 1.00 89.31 151 ALA A CA 1
ATOM 1153 C C . ALA A 1 151 ? 4.489 -8.123 -7.517 1.00 89.31 151 ALA A C 1
ATOM 1155 O O . ALA A 1 151 ? 5.049 -7.566 -8.454 1.00 89.31 151 ALA A O 1
ATOM 1156 N N . SER A 1 152 ? 3.590 -9.093 -7.701 1.00 87.94 152 SER A N 1
ATOM 1157 C CA . SER A 1 152 ? 3.202 -9.636 -9.010 1.00 87.94 152 SER A CA 1
ATOM 1158 C C . SER A 1 152 ? 2.309 -8.707 -9.834 1.00 87.94 152 SER A C 1
ATOM 1160 O O . SER A 1 152 ? 2.212 -8.877 -11.048 1.00 87.94 152 SER A O 1
ATOM 1162 N N . TYR A 1 153 ? 1.642 -7.739 -9.203 1.00 88.12 153 TYR A N 1
ATOM 1163 C CA . TYR A 1 153 ? 0.752 -6.823 -9.907 1.00 88.12 153 TYR A CA 1
ATOM 1164 C C . TYR A 1 153 ? 1.548 -5.831 -10.772 1.00 88.12 153 TYR A C 1
ATOM 1166 O O . TYR A 1 153 ? 2.613 -5.357 -10.384 1.00 88.12 153 TYR A O 1
ATOM 1174 N N . ALA A 1 154 ? 1.039 -5.460 -11.940 1.00 84.81 154 ALA A N 1
ATOM 1175 C CA . ALA A 1 154 ? 1.638 -4.410 -12.756 1.00 84.81 154 ALA A CA 1
ATOM 1176 C C . ALA A 1 154 ? 0.690 -3.214 -12.778 1.00 84.81 154 ALA A C 1
ATOM 1178 O O . ALA A 1 154 ? -0.448 -3.344 -13.218 1.00 84.81 154 ALA A O 1
ATOM 1179 N N . PHE A 1 155 ? 1.153 -2.053 -12.306 1.00 82.31 155 PHE A N 1
ATOM 1180 C CA . PHE A 1 155 ? 0.367 -0.830 -12.453 1.00 82.31 155 PHE A CA 1
ATOM 1181 C C . PHE A 1 155 ? 0.166 -0.495 -13.939 1.00 82.31 155 PHE A C 1
ATOM 1183 O O . PHE A 1 155 ? 1.062 -0.782 -14.747 1.00 82.31 155 PHE A O 1
ATOM 1190 N N . PRO A 1 156 ? -0.959 0.149 -14.299 1.00 74.62 156 PRO A N 1
ATOM 1191 C CA . PRO A 1 156 ? -1.157 0.671 -15.643 1.00 74.62 156 PRO A CA 1
ATOM 1192 C C . PRO A 1 156 ? 0.007 1.570 -16.067 1.00 74.62 156 PRO A C 1
ATOM 1194 O O . PRO A 1 156 ? 0.584 2.301 -15.259 1.00 74.62 156 PRO A O 1
ATOM 1197 N N . ARG A 1 157 ? 0.360 1.515 -17.353 1.00 66.94 157 ARG A N 1
ATOM 1198 C CA . ARG A 1 157 ? 1.502 2.243 -17.927 1.00 66.94 157 ARG A CA 1
ATOM 1199 C C . ARG A 1 157 ? 1.194 3.715 -18.220 1.00 66.94 157 ARG A C 1
ATOM 1201 O O . ARG A 1 157 ? 1.744 4.251 -19.175 1.00 66.94 157 ARG A O 1
ATOM 1208 N N . ASP A 1 158 ? 0.339 4.371 -17.443 1.00 64.75 158 ASP A N 1
ATOM 1209 C CA . ASP A 1 158 ? 0.147 5.810 -17.618 1.00 64.75 158 ASP A CA 1
ATOM 1210 C C . ASP A 1 158 ? 1.451 6.528 -17.254 1.00 64.75 158 ASP A C 1
ATOM 1212 O O . ASP A 1 158 ? 1.869 6.575 -16.097 1.00 64.75 158 ASP A O 1
ATOM 1216 N N . THR A 1 159 ? 2.148 7.027 -18.276 1.00 61.81 159 THR A N 1
ATOM 1217 C CA . THR A 1 159 ? 3.492 7.608 -18.147 1.00 61.81 159 THR A CA 1
ATOM 1218 C C . THR A 1 159 ? 3.479 9.111 -17.885 1.00 61.81 159 THR A C 1
ATOM 1220 O O . THR A 1 159 ? 4.506 9.675 -17.507 1.00 61.81 159 THR A O 1
ATOM 1223 N N . GLU A 1 160 ? 2.340 9.783 -18.064 1.00 77.25 160 GLU A N 1
ATOM 1224 C CA . GLU A 1 160 ? 2.234 11.235 -17.899 1.00 77.25 160 GLU A CA 1
ATOM 1225 C C . GLU A 1 160 ? 1.905 11.609 -16.450 1.00 77.25 160 GLU A C 1
ATOM 1227 O O . GLU A 1 160 ? 0.758 11.826 -16.063 1.00 77.25 160 GLU A O 1
ATOM 1232 N N . VAL A 1 161 ? 2.950 11.710 -15.626 1.00 80.19 161 VAL A N 1
ATOM 1233 C CA . VAL A 1 161 ? 2.850 12.224 -14.246 1.00 80.19 161 VAL A CA 1
ATOM 1234 C C . VAL A 1 161 ? 2.346 13.662 -14.219 1.00 80.19 161 VAL A C 1
ATOM 1236 O O . VAL A 1 161 ? 1.673 14.061 -13.269 1.00 80.19 161 VAL A O 1
ATOM 1239 N N . MET A 1 162 ? 2.694 14.439 -15.243 1.00 81.81 162 MET A N 1
ATOM 1240 C CA . MET A 1 162 ? 2.342 15.841 -15.373 1.00 81.81 162 MET A CA 1
ATOM 1241 C C . MET A 1 162 ? 1.476 16.034 -16.614 1.00 81.81 162 MET A C 1
ATOM 1243 O O . MET A 1 162 ? 1.902 15.701 -17.716 1.00 81.81 162 MET A O 1
ATOM 1247 N N . ARG A 1 163 ? 0.290 16.610 -16.425 1.00 80.12 163 ARG A N 1
ATOM 1248 C CA . ARG A 1 163 ? -0.613 17.040 -17.496 1.00 80.12 163 ARG A CA 1
ATOM 1249 C C . ARG A 1 163 ? -0.953 18.506 -17.248 1.00 80.12 163 ARG A C 1
ATOM 1251 O O . ARG A 1 163 ? -1.315 18.864 -16.130 1.00 80.12 163 ARG A O 1
ATOM 1258 N N . ASP A 1 164 ? -0.744 19.361 -18.246 1.00 83.69 164 ASP A N 1
ATOM 1259 C CA . ASP A 1 164 ? -1.013 20.808 -18.170 1.00 83.69 164 ASP A CA 1
ATOM 1260 C C . ASP A 1 164 ? -0.344 21.519 -16.973 1.00 83.69 164 ASP A C 1
ATOM 1262 O O . ASP A 1 164 ? -0.916 22.396 -16.326 1.00 83.69 164 ASP A O 1
ATOM 1266 N N . GLY A 1 165 ? 0.884 21.109 -16.630 1.00 84.31 165 GLY A N 1
ATOM 1267 C CA . GLY A 1 165 ? 1.636 21.663 -15.496 1.00 84.31 165 GLY A CA 1
ATOM 1268 C C . GLY A 1 165 ? 1.136 21.222 -14.113 1.00 84.31 165 GLY A C 1
ATOM 1269 O O . GLY A 1 165 ? 1.680 21.666 -13.102 1.00 84.31 165 GLY A O 1
ATOM 1270 N N . GLN A 1 166 ? 0.138 20.338 -14.042 1.00 83.12 166 GLN A N 1
ATOM 1271 C CA . GLN A 1 166 ? -0.358 19.741 -12.803 1.00 83.12 166 GLN A CA 1
ATOM 1272 C C . GLN A 1 166 ? 0.139 18.302 -12.665 1.00 83.12 166 GLN A C 1
ATOM 1274 O O . GLN A 1 166 ? 0.123 17.528 -13.620 1.00 83.12 166 GLN A O 1
ATOM 1279 N N . VAL A 1 167 ? 0.569 17.928 -11.459 1.00 84.69 167 VAL A N 1
ATOM 1280 C CA . VAL A 1 167 ? 0.959 16.547 -11.150 1.00 84.69 167 VAL A CA 1
ATOM 1281 C C . VAL A 1 167 ? -0.289 15.734 -10.825 1.00 84.69 167 VAL A C 1
ATOM 1283 O O . VAL A 1 167 ? -1.011 16.075 -9.889 1.00 84.69 167 VAL A O 1
ATOM 1286 N N . SER A 1 168 ? -0.511 14.633 -11.545 1.00 84.25 168 SER A N 1
ATOM 1287 C CA . SER A 1 168 ? -1.541 13.650 -11.208 1.00 84.25 168 SER A CA 1
ATOM 1288 C C . SER A 1 168 ? -1.100 12.846 -9.978 1.00 84.25 168 SER A C 1
ATOM 1290 O O . SER A 1 168 ? -0.161 12.047 -10.073 1.00 84.25 168 SER A O 1
ATOM 1292 N N . PRO A 1 169 ? -1.762 12.993 -8.811 1.00 82.38 169 PRO A N 1
ATOM 1293 C CA . PRO A 1 169 ? -1.340 12.300 -7.594 1.00 82.38 169 PRO A CA 1
ATOM 1294 C C . PRO A 1 169 ? -1.436 10.778 -7.722 1.00 82.38 169 PRO A C 1
ATOM 1296 O O . PRO A 1 169 ? -0.646 10.055 -7.119 1.00 82.38 169 PRO A O 1
ATOM 1299 N N . LYS A 1 170 ? -2.399 10.293 -8.513 1.00 80.88 170 LYS A N 1
ATOM 1300 C CA . LYS A 1 170 ? -2.627 8.867 -8.752 1.00 80.88 170 LYS A CA 1
ATOM 1301 C C . LYS A 1 170 ? -1.472 8.248 -9.535 1.00 80.88 170 LYS A C 1
ATOM 1303 O O . LYS A 1 170 ? -0.866 7.290 -9.060 1.00 80.88 170 LYS A O 1
ATOM 1308 N N . VAL A 1 171 ? -1.127 8.843 -10.679 1.00 83.69 171 VAL A N 1
ATOM 1309 C CA . VAL A 1 171 ? -0.021 8.382 -11.535 1.00 83.69 171 VAL A CA 1
ATOM 1310 C C . VAL A 1 171 ? 1.302 8.473 -10.781 1.00 83.69 171 VAL A C 1
ATOM 1312 O O . VAL A 1 171 ? 2.062 7.506 -10.739 1.00 83.69 171 VAL A O 1
ATOM 1315 N N . TYR A 1 172 ? 1.538 9.595 -10.092 1.00 86.56 172 TYR A N 1
ATOM 1316 C CA . TYR A 1 172 ? 2.709 9.761 -9.235 1.00 86.56 172 TYR A CA 1
ATOM 1317 C C . TYR A 1 172 ? 2.830 8.632 -8.199 1.00 86.56 172 TYR A C 1
ATOM 1319 O O . TYR A 1 172 ? 3.894 8.031 -8.069 1.00 86.56 172 TYR A O 1
ATOM 1327 N N . ASN A 1 173 ? 1.745 8.306 -7.489 1.00 87.69 173 ASN A N 1
ATOM 1328 C CA . ASN A 1 173 ? 1.763 7.267 -6.459 1.00 87.69 173 ASN A CA 1
ATOM 1329 C C . ASN A 1 173 ? 1.988 5.859 -7.041 1.00 87.69 173 ASN A C 1
ATOM 1331 O O . ASN A 1 173 ? 2.697 5.061 -6.432 1.00 87.69 173 ASN A O 1
ATOM 1335 N N . CYS A 1 174 ? 1.445 5.554 -8.223 1.00 87.25 174 CYS A N 1
ATOM 1336 C CA . CYS A 1 174 ? 1.698 4.279 -8.907 1.00 87.25 174 CYS A CA 1
ATOM 1337 C C . CYS A 1 174 ? 3.180 4.125 -9.280 1.00 87.25 174 CYS A C 1
ATOM 1339 O O . CYS A 1 174 ? 3.792 3.086 -9.017 1.00 87.25 174 CYS A O 1
ATOM 1341 N N . LEU A 1 175 ? 3.792 5.176 -9.835 1.00 89.06 175 LEU A N 1
ATOM 1342 C CA . LEU A 1 175 ? 5.220 5.170 -10.159 1.00 89.06 175 LEU A CA 1
ATOM 1343 C C . LEU A 1 175 ? 6.094 5.082 -8.911 1.00 89.06 175 LEU A C 1
ATOM 1345 O O . LEU A 1 175 ? 7.021 4.274 -8.870 1.00 89.06 175 LEU A O 1
ATOM 1349 N N . TRP A 1 176 ? 5.781 5.873 -7.884 1.00 91.31 176 TRP A N 1
ATOM 1350 C CA . TRP A 1 176 ? 6.478 5.820 -6.602 1.00 91.31 176 TRP A CA 1
ATOM 1351 C C . TRP A 1 176 ? 6.439 4.411 -6.013 1.00 91.31 176 TRP A C 1
ATOM 1353 O O . TRP A 1 176 ? 7.463 3.870 -5.609 1.00 91.31 176 TRP A O 1
ATOM 1363 N N . SER A 1 177 ? 5.277 3.770 -6.063 1.00 92.25 177 SER A N 1
ATOM 1364 C CA . SER A 1 177 ? 5.100 2.411 -5.578 1.00 92.25 177 SER A CA 1
ATOM 1365 C C . SER A 1 177 ? 5.930 1.368 -6.341 1.00 92.25 177 SER A C 1
ATOM 1367 O O . SER A 1 177 ? 6.500 0.460 -5.729 1.00 92.25 177 SER A O 1
ATOM 1369 N N . ASN A 1 178 ? 6.058 1.506 -7.665 1.00 91.00 178 ASN A N 1
ATOM 1370 C CA . ASN A 1 178 ? 6.972 0.678 -8.458 1.00 91.00 178 ASN A CA 1
ATOM 1371 C C . ASN A 1 178 ? 8.434 0.880 -8.038 1.00 91.00 178 ASN A C 1
ATOM 1373 O O . ASN A 1 178 ? 9.176 -0.094 -7.912 1.00 91.00 178 ASN A O 1
ATOM 1377 N N . ILE A 1 179 ? 8.841 2.126 -7.780 1.00 92.56 179 ILE A N 1
ATOM 1378 C CA . ILE A 1 179 ? 10.185 2.435 -7.277 1.00 92.56 179 ILE A CA 1
ATOM 1379 C C . ILE A 1 179 ? 10.397 1.801 -5.897 1.00 92.56 179 ILE A C 1
ATOM 1381 O O . ILE A 1 179 ? 11.422 1.157 -5.691 1.00 92.56 179 ILE A O 1
ATOM 1385 N N . CYS A 1 180 ? 9.432 1.912 -4.977 1.00 93.75 180 CYS A N 1
ATOM 1386 C CA . CYS A 1 180 ? 9.503 1.285 -3.655 1.00 93.75 180 CYS A CA 1
ATOM 1387 C C . CYS A 1 180 ? 9.716 -0.227 -3.746 1.00 93.75 180 CYS A C 1
ATOM 1389 O O . CYS A 1 180 ? 10.602 -0.764 -3.080 1.00 93.75 180 CYS A O 1
ATOM 1391 N N . LEU A 1 181 ? 8.943 -0.907 -4.600 1.00 92.81 181 LEU A N 1
ATOM 1392 C CA . LEU A 1 181 ? 9.118 -2.337 -4.838 1.00 92.81 181 LEU A CA 1
ATOM 1393 C C . LEU A 1 181 ? 10.522 -2.634 -5.374 1.00 92.81 181 LEU A C 1
ATOM 1395 O O . LEU A 1 181 ? 11.186 -3.545 -4.884 1.00 92.81 181 LEU A O 1
ATOM 1399 N N . ARG A 1 182 ? 11.009 -1.835 -6.331 1.00 91.75 182 ARG A N 1
ATOM 1400 C CA . ARG A 1 182 ? 12.320 -2.074 -6.929 1.00 91.75 182 ARG A CA 1
ATOM 1401 C C . ARG A 1 182 ? 13.473 -1.852 -5.954 1.00 91.75 182 ARG A C 1
ATOM 1403 O O . ARG A 1 182 ? 14.416 -2.637 -5.951 1.00 91.75 182 ARG A O 1
ATOM 1410 N N . ILE A 1 183 ? 13.401 -0.812 -5.125 1.00 92.12 183 ILE A N 1
ATOM 1411 C CA . ILE A 1 183 ? 14.379 -0.560 -4.058 1.00 92.12 183 ILE A CA 1
ATOM 1412 C C . ILE A 1 183 ? 14.406 -1.745 -3.094 1.00 92.12 183 ILE A C 1
ATOM 1414 O O . ILE A 1 183 ? 15.481 -2.247 -2.778 1.00 92.12 183 ILE A O 1
ATOM 1418 N N . PHE A 1 184 ? 13.235 -2.230 -2.679 1.00 90.44 184 PHE A N 1
ATOM 1419 C CA . PHE A 1 184 ? 13.132 -3.384 -1.791 1.00 90.44 184 PHE A CA 1
ATOM 1420 C C . PHE A 1 184 ? 13.748 -4.658 -2.399 1.00 90.44 184 PHE A C 1
ATOM 1422 O O . PHE A 1 184 ? 14.490 -5.380 -1.731 1.00 90.44 184 PHE A O 1
ATOM 1429 N N . GLU A 1 185 ? 13.480 -4.940 -3.677 1.00 89.56 185 GLU A N 1
ATOM 1430 C CA . GLU A 1 185 ? 14.086 -6.075 -4.384 1.00 89.56 185 GLU A CA 1
ATOM 1431 C C . GLU A 1 185 ? 15.608 -5.960 -4.477 1.00 89.56 185 GLU A C 1
ATOM 1433 O O . GLU A 1 185 ? 16.315 -6.951 -4.278 1.00 89.56 185 GLU A O 1
ATOM 1438 N N . LEU A 1 186 ? 16.110 -4.757 -4.771 1.00 90.00 186 LEU A N 1
ATOM 1439 C CA . LEU A 1 186 ? 17.541 -4.483 -4.848 1.00 90.00 186 LEU A CA 1
ATOM 1440 C C . LEU A 1 186 ? 18.214 -4.701 -3.493 1.00 90.00 186 LEU A C 1
ATOM 1442 O O . LEU A 1 186 ? 19.204 -5.429 -3.438 1.00 90.00 186 LEU A O 1
ATOM 1446 N N . ASP A 1 187 ? 17.645 -4.159 -2.415 1.00 88.44 187 ASP A N 1
ATOM 1447 C CA . ASP A 1 187 ? 18.159 -4.329 -1.053 1.00 88.44 187 ASP A CA 1
ATOM 1448 C C . ASP A 1 187 ? 18.253 -5.815 -0.678 1.00 88.44 187 ASP A C 1
ATOM 1450 O O . ASP A 1 187 ? 19.307 -6.317 -0.281 1.00 88.44 187 ASP A O 1
ATOM 1454 N N . ARG A 1 188 ? 17.191 -6.584 -0.947 1.00 85.69 188 ARG A N 1
ATOM 1455 C CA . ARG A 1 188 ? 17.207 -8.035 -0.723 1.00 85.69 188 ARG A CA 1
ATOM 1456 C C . ARG A 1 188 ? 18.218 -8.779 -1.580 1.00 85.69 188 ARG A C 1
ATOM 1458 O O . ARG A 1 188 ? 18.824 -9.738 -1.100 1.00 85.69 188 ARG A O 1
ATOM 1465 N N . SER A 1 189 ? 18.365 -8.401 -2.847 1.00 87.94 189 SER A N 1
ATOM 1466 C CA . SER A 1 189 ? 19.333 -9.040 -3.742 1.00 87.94 189 SER A CA 1
ATOM 1467 C C . SER A 1 189 ? 20.769 -8.788 -3.285 1.00 87.94 189 SER A C 1
ATOM 1469 O O . SER A 1 189 ? 21.586 -9.705 -3.317 1.00 87.94 189 SER A O 1
ATOM 1471 N N . PHE A 1 190 ? 21.047 -7.584 -2.778 1.00 88.38 190 PHE A N 1
ATOM 1472 C CA . PHE A 1 190 ? 22.348 -7.212 -2.245 1.00 88.38 190 PHE A CA 1
ATOM 1473 C C . PHE A 1 190 ? 22.695 -8.027 -0.997 1.00 88.38 190 PHE A C 1
ATOM 1475 O O . PHE A 1 190 ? 23.757 -8.643 -0.954 1.00 88.38 190 PHE A O 1
ATOM 1482 N N . VAL A 1 191 ? 21.781 -8.107 -0.022 1.00 84.69 191 VAL A N 1
ATOM 1483 C CA . VAL A 1 191 ? 21.989 -8.903 1.203 1.00 84.69 191 VAL A CA 1
ATOM 1484 C C . VAL A 1 191 ? 22.278 -10.369 0.868 1.00 84.69 191 VAL A C 1
ATOM 1486 O O . VAL A 1 191 ? 23.246 -10.935 1.367 1.00 84.69 191 VAL A O 1
ATOM 1489 N N . ARG A 1 192 ? 21.500 -10.966 -0.045 1.00 85.38 192 ARG A N 1
ATOM 1490 C CA . ARG A 1 192 ? 21.724 -12.353 -0.485 1.00 85.38 192 ARG A CA 1
ATOM 1491 C C . ARG A 1 192 ? 23.091 -12.551 -1.137 1.00 85.38 192 ARG A C 1
ATOM 1493 O O . ARG A 1 192 ? 23.766 -13.525 -0.828 1.00 85.38 192 ARG A O 1
ATOM 1500 N N . ALA A 1 193 ? 23.509 -11.633 -2.007 1.00 86.31 193 ALA A N 1
ATOM 1501 C CA . ALA A 1 193 ? 24.807 -11.719 -2.671 1.00 86.31 193 ALA A CA 1
ATOM 1502 C C . ALA A 1 193 ? 25.978 -11.622 -1.674 1.00 86.31 193 ALA A C 1
ATOM 1504 O O . ALA A 1 193 ? 26.983 -12.316 -1.832 1.00 86.31 193 ALA A O 1
ATOM 1505 N N . VAL A 1 194 ? 25.849 -10.794 -0.631 1.00 86.50 194 VAL A N 1
ATOM 1506 C CA . VAL A 1 194 ? 26.845 -10.694 0.448 1.00 86.50 194 VAL A CA 1
ATOM 1507 C C . VAL A 1 194 ? 26.920 -11.995 1.251 1.00 86.50 194 VAL A C 1
ATOM 1509 O O . VAL A 1 194 ? 28.022 -12.488 1.501 1.00 86.50 194 VAL A O 1
ATOM 1512 N N . ASP A 1 195 ? 25.774 -12.581 1.606 1.00 87.38 195 ASP A N 1
ATOM 1513 C CA . ASP A 1 195 ? 25.718 -13.860 2.323 1.00 87.38 195 ASP A CA 1
ATOM 1514 C C . ASP A 1 195 ? 26.345 -15.000 1.503 1.00 87.38 195 ASP A C 1
ATOM 1516 O O . ASP A 1 195 ? 27.129 -15.796 2.030 1.00 87.38 195 ASP A O 1
ATOM 1520 N N . GLU A 1 196 ? 26.061 -15.055 0.198 1.00 86.69 196 GLU A N 1
ATOM 1521 C CA . GLU A 1 196 ? 26.666 -16.022 -0.725 1.00 86.69 196 GLU A CA 1
ATOM 1522 C C . GLU A 1 196 ? 28.188 -15.848 -0.815 1.00 86.69 196 GLU A C 1
ATOM 1524 O O . GLU A 1 196 ? 28.931 -16.827 -0.707 1.00 86.69 196 GLU A O 1
ATOM 1529 N N . ALA A 1 197 ? 28.675 -14.611 -0.949 1.00 83.44 197 ALA A N 1
ATOM 1530 C CA . ALA A 1 197 ? 30.106 -14.321 -0.993 1.00 83.44 197 ALA A CA 1
ATOM 1531 C C . ALA A 1 197 ? 30.817 -14.730 0.309 1.00 83.44 197 ALA A C 1
ATOM 1533 O O . ALA A 1 197 ? 31.881 -15.356 0.266 1.00 83.44 197 ALA A O 1
ATOM 1534 N N . TYR A 1 198 ? 30.206 -14.443 1.464 1.00 83.94 198 TYR A N 1
ATOM 1535 C CA . TYR A 1 198 ? 30.716 -14.866 2.768 1.00 83.94 198 TYR A CA 1
ATOM 1536 C C . TYR A 1 198 ? 30.782 -16.395 2.884 1.00 83.94 198 TYR A C 1
ATOM 1538 O O . TYR A 1 198 ? 31.795 -16.950 3.325 1.00 83.94 198 TYR A O 1
ATOM 1546 N N . TYR A 1 199 ? 29.730 -17.093 2.449 1.00 81.88 199 TYR A N 1
ATOM 1547 C CA . TYR A 1 199 ? 29.682 -18.553 2.464 1.00 81.88 199 TYR A CA 1
ATOM 1548 C C . TYR A 1 199 ? 30.785 -19.165 1.589 1.00 81.88 199 TYR A C 1
ATOM 1550 O O . TYR A 1 199 ? 31.528 -20.037 2.044 1.00 81.88 199 TYR A O 1
ATOM 1558 N N . ILE A 1 200 ? 30.959 -18.659 0.364 1.00 84.62 200 ILE A N 1
ATOM 1559 C CA . ILE A 1 200 ? 32.004 -19.114 -0.563 1.00 84.62 200 ILE A CA 1
ATOM 1560 C C . ILE A 1 200 ? 33.398 -18.895 0.037 1.00 84.62 200 ILE A C 1
ATOM 1562 O O . ILE A 1 200 ? 34.222 -19.813 0.028 1.00 84.62 200 ILE 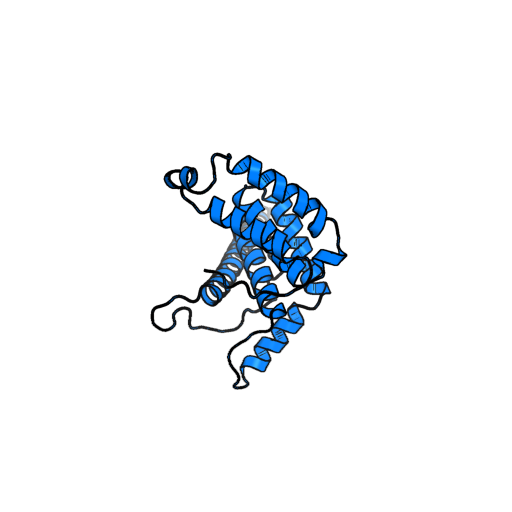A O 1
ATOM 1566 N N . GLN A 1 201 ? 33.664 -17.719 0.612 1.00 81.94 201 GLN A N 1
ATOM 1567 C CA . GLN A 1 201 ? 34.957 -17.412 1.224 1.00 81.94 201 GLN A CA 1
ATOM 1568 C C . GLN A 1 201 ? 35.262 -18.338 2.410 1.00 81.94 201 GLN A C 1
ATOM 1570 O O . GLN A 1 201 ? 36.391 -18.814 2.547 1.00 81.94 201 GLN A O 1
ATOM 1575 N N . ARG A 1 202 ? 34.255 -18.670 3.225 1.00 82.62 202 ARG A N 1
ATOM 1576 C CA . ARG A 1 202 ? 34.386 -19.641 4.319 1.00 82.62 202 ARG A CA 1
ATOM 1577 C C . ARG A 1 202 ? 34.671 -21.057 3.811 1.00 82.62 202 ARG A C 1
ATOM 1579 O O . ARG A 1 202 ? 35.513 -21.743 4.381 1.00 82.62 202 ARG A O 1
ATOM 1586 N N . CYS A 1 203 ? 34.016 -21.494 2.737 1.00 78.88 203 CYS A N 1
ATOM 1587 C CA . CYS A 1 203 ? 34.261 -22.804 2.125 1.00 78.88 203 CYS A CA 1
ATOM 1588 C C . CYS A 1 203 ? 35.646 -22.914 1.464 1.00 78.88 203 CYS A C 1
ATOM 1590 O O . CYS A 1 203 ? 36.216 -24.003 1.418 1.00 78.88 203 CYS A O 1
ATOM 1592 N N . ILE A 1 204 ? 36.195 -21.811 0.949 1.00 80.88 204 ILE A N 1
ATOM 1593 C CA . ILE A 1 204 ? 37.549 -21.774 0.377 1.00 80.88 204 ILE A CA 1
ATOM 1594 C C . ILE A 1 204 ? 38.611 -21.713 1.486 1.00 80.88 204 ILE A C 1
ATOM 1596 O O . ILE A 1 204 ? 39.602 -22.431 1.401 1.00 80.88 204 ILE A O 1
ATOM 1600 N N . GLY A 1 205 ? 38.391 -20.920 2.540 1.00 71.69 205 GLY A N 1
ATOM 1601 C CA . GLY A 1 205 ? 39.341 -20.745 3.648 1.00 71.69 205 GLY A CA 1
ATOM 1602 C C . GLY A 1 205 ? 39.470 -21.934 4.611 1.00 71.69 205 GLY A C 1
ATOM 1603 O O . GLY A 1 205 ? 40.439 -21.990 5.356 1.00 71.69 205 GLY A O 1
ATOM 1604 N N . ASN A 1 206 ? 38.530 -22.886 4.590 1.00 60.53 206 ASN A N 1
ATOM 1605 C CA . ASN A 1 206 ? 38.547 -24.104 5.418 1.00 60.53 206 ASN A CA 1
ATOM 1606 C C . ASN A 1 206 ? 39.029 -25.364 4.669 1.00 60.53 206 ASN A C 1
ATOM 1608 O O . ASN A 1 206 ? 38.797 -26.479 5.143 1.00 60.53 206 ASN A O 1
ATOM 1612 N N . ARG A 1 207 ? 39.665 -25.229 3.498 1.00 53.88 207 ARG A N 1
ATOM 1613 C CA . ARG A 1 207 ? 40.333 -26.378 2.868 1.00 53.88 207 ARG A CA 1
ATOM 1614 C C . ARG A 1 207 ? 41.680 -26.624 3.574 1.00 53.88 207 ARG A C 1
ATOM 1616 O O . ARG A 1 207 ? 42.446 -25.666 3.660 1.00 53.88 207 ARG A O 1
ATOM 1623 N N . PRO A 1 208 ? 41.935 -27.837 4.106 1.00 58.84 208 PRO A N 1
ATOM 1624 C CA . PRO A 1 208 ? 43.198 -28.183 4.762 1.00 58.84 208 PRO A CA 1
ATOM 1625 C C . PRO A 1 208 ? 44.386 -28.173 3.796 1.00 58.84 208 PRO A C 1
ATOM 1627 O O . PRO A 1 208 ? 44.166 -28.410 2.583 1.00 58.84 208 PRO A O 1
#

Radius of gyration: 20.58 Å; chains: 1; bounding box: 68×55×49 Å

Sequence (208 aa):
MLCFRKHSRSVPVHSLWHVLAVTALQIPRRNATHMLCGRVIPQYADLGSGTVEQAVISSADLAESVAGLETVLLYVRLQLARGNLRDMWLTLRRAVALAELYGLPNAANHSTNQLYSLEADSQPAEAEVWEAVCATDRNCSMMLNLPAGTASYAFPRDTEVMRDGQVSPKVYNCLWSNICLRIFELDRSFVRAVDEAYYIQRCIGNRP

Organism: Baudoinia panamericana (strain UAMH 10762) (NCBI:txid717646)